Protein AF-A0A6V2UAB8-F1 (afdb_monomer_lite)

Structure (mmCIF, N/CA/C/O backbone):
data_AF-A0A6V2UAB8-F1
#
_entry.id   AF-A0A6V2UAB8-F1
#
loop_
_atom_site.group_PDB
_atom_site.id
_atom_site.type_symbol
_atom_site.label_atom_id
_atom_site.label_alt_id
_atom_site.label_comp_id
_atom_site.label_asym_id
_atom_site.label_entity_id
_atom_site.label_seq_id
_atom_site.pdbx_PDB_ins_code
_atom_site.Cartn_x
_atom_site.Cartn_y
_atom_site.Cartn_z
_atom_site.occupancy
_atom_site.B_iso_or_equiv
_atom_site.auth_seq_id
_atom_site.auth_comp_id
_atom_site.auth_asym_id
_atom_site.auth_atom_id
_atom_site.pdbx_PDB_model_num
ATOM 1 N N . PHE A 1 1 ? -13.995 -28.213 -32.378 1.00 39.16 1 PHE A N 1
ATOM 2 C CA . PHE A 1 1 ? -14.722 -28.983 -31.354 1.00 39.16 1 PHE A CA 1
ATOM 3 C C . PHE A 1 1 ? -15.777 -28.085 -30.735 1.00 39.16 1 PHE A C 1
ATOM 5 O O . PHE A 1 1 ? -15.499 -27.338 -29.808 1.00 39.16 1 PHE A O 1
ATOM 12 N N . PHE A 1 2 ? -16.952 -28.077 -31.362 1.00 25.67 2 PHE A N 1
ATOM 13 C CA . PHE A 1 2 ? -18.159 -27.439 -30.849 1.00 25.67 2 PHE A CA 1
ATOM 14 C C . PHE A 1 2 ? -18.786 -28.360 -29.799 1.00 25.67 2 PHE A C 1
ATOM 16 O O . PHE A 1 2 ? -18.926 -29.552 -30.055 1.00 25.67 2 PHE A O 1
ATOM 23 N N . ALA A 1 3 ? -19.203 -27.800 -28.669 1.00 29.70 3 ALA A N 1
ATOM 24 C CA . ALA A 1 3 ? -20.265 -28.368 -27.850 1.00 29.70 3 ALA A CA 1
ATOM 25 C C . ALA A 1 3 ? -21.063 -27.205 -27.252 1.00 29.70 3 ALA A C 1
ATOM 27 O O . ALA A 1 3 ? -20.692 -26.586 -26.259 1.00 29.70 3 ALA A O 1
ATOM 28 N N . THR A 1 4 ? -22.129 -26.871 -27.965 1.00 28.86 4 THR A N 1
ATOM 29 C CA . THR A 1 4 ? -23.278 -26.093 -27.523 1.00 28.86 4 THR A CA 1
ATOM 30 C C . THR A 1 4 ? -24.012 -26.856 -26.420 1.00 28.86 4 THR A C 1
ATOM 32 O O . T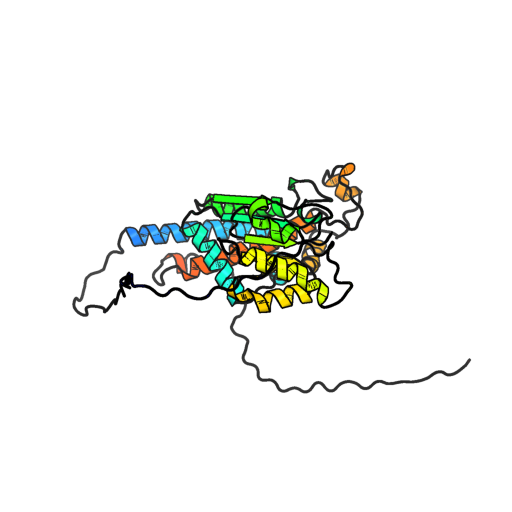HR A 1 4 ? -24.265 -28.049 -26.565 1.00 28.86 4 THR A O 1
ATOM 35 N N . PHE A 1 5 ? -24.417 -26.173 -25.349 1.00 30.25 5 PHE A N 1
ATOM 36 C CA . PHE A 1 5 ? -25.509 -26.650 -24.504 1.00 30.25 5 PHE A CA 1
ATOM 37 C C . PHE A 1 5 ? -26.580 -25.579 -24.383 1.00 30.25 5 PHE A C 1
ATOM 39 O O . PHE A 1 5 ? -26.304 -24.391 -24.227 1.00 30.25 5 PHE A O 1
ATOM 46 N N . ASN A 1 6 ? -27.796 -26.066 -24.578 1.00 29.38 6 ASN A N 1
ATOM 47 C CA . ASN A 1 6 ? -28.982 -25.325 -24.930 1.00 29.38 6 ASN A CA 1
ATOM 48 C C . ASN A 1 6 ? -29.695 -24.747 -23.709 1.00 29.38 6 ASN A C 1
ATOM 50 O O . ASN A 1 6 ? -29.709 -25.317 -22.620 1.00 29.38 6 ASN A O 1
ATOM 54 N N . ASP A 1 7 ? -30.354 -23.643 -24.013 1.00 29.11 7 ASP A N 1
ATOM 55 C CA . ASP A 1 7 ? -31.372 -22.908 -23.284 1.00 29.11 7 ASP A CA 1
ATOM 56 C C . ASP A 1 7 ? -32.486 -23.821 -22.718 1.00 29.11 7 ASP A C 1
ATOM 58 O O . ASP A 1 7 ? -33.062 -24.641 -23.439 1.00 29.11 7 ASP A O 1
ATOM 62 N N . ARG A 1 8 ? -32.851 -23.645 -21.441 1.00 29.23 8 ARG A N 1
ATOM 63 C CA . ARG A 1 8 ? -34.187 -23.990 -20.925 1.00 29.23 8 ARG A CA 1
ATOM 64 C C . ARG A 1 8 ? -34.645 -22.936 -19.925 1.00 29.23 8 ARG A C 1
ATOM 66 O O . ARG A 1 8 ? -34.271 -22.937 -18.756 1.00 29.23 8 ARG A O 1
ATOM 73 N N . ARG A 1 9 ? -35.525 -22.069 -20.421 1.00 29.08 9 ARG A N 1
ATOM 74 C CA . ARG A 1 9 ? -36.436 -21.235 -19.638 1.00 29.08 9 ARG A CA 1
ATOM 75 C C . ARG A 1 9 ? -37.465 -22.117 -18.934 1.00 29.08 9 ARG A C 1
ATOM 77 O O . ARG A 1 9 ? -38.191 -22.845 -19.602 1.00 29.08 9 ARG A O 1
ATOM 84 N N . LEU A 1 10 ? -37.592 -21.961 -17.621 1.00 30.73 10 LEU A N 1
ATOM 85 C CA . LEU A 1 10 ? -38.829 -22.196 -16.878 1.00 30.73 10 LEU A CA 1
ATOM 86 C C . LEU A 1 10 ? -38.947 -21.093 -15.817 1.00 30.73 10 LEU A C 1
ATOM 88 O O . LEU A 1 10 ? -38.117 -20.984 -14.919 1.00 30.73 10 LEU A O 1
ATOM 92 N N . ALA A 1 11 ? -39.962 -20.249 -15.970 1.00 30.58 11 ALA A N 1
ATOM 93 C CA . ALA A 1 11 ? -40.505 -19.384 -14.925 1.00 30.58 11 ALA A CA 1
ATOM 94 C C . ALA A 1 11 ? -41.766 -20.062 -14.341 1.00 30.58 11 ALA A C 1
ATOM 96 O O . ALA A 1 11 ? -42.203 -21.078 -14.878 1.00 30.58 11 ALA A O 1
ATOM 97 N N . PRO A 1 12 ? -42.466 -19.446 -13.379 1.00 38.28 12 PRO A N 1
ATOM 98 C CA . PRO A 1 12 ? -42.047 -19.126 -12.019 1.00 38.28 12 PRO A CA 1
ATOM 99 C C . PRO A 1 12 ? -42.930 -19.898 -11.013 1.00 38.28 12 PRO A C 1
ATOM 101 O O . PRO A 1 12 ? -44.118 -20.073 -11.256 1.00 38.28 12 PRO A O 1
ATOM 104 N N . ASN A 1 13 ? -42.397 -20.303 -9.855 1.00 30.08 13 ASN A N 1
ATOM 105 C CA . ASN A 1 13 ? -43.242 -20.799 -8.762 1.00 30.08 13 ASN A CA 1
ATOM 106 C C . ASN A 1 13 ? -43.183 -19.869 -7.551 1.00 30.08 13 ASN A C 1
ATOM 108 O O . ASN A 1 13 ? -42.173 -19.722 -6.868 1.00 30.08 13 ASN A O 1
ATOM 112 N N . THR A 1 14 ? -44.329 -19.236 -7.343 1.00 29.97 14 THR A N 1
ATOM 113 C CA . THR A 1 14 ? -44.799 -18.529 -6.161 1.00 29.97 14 THR A CA 1
ATOM 114 C C . THR A 1 14 ? -44.980 -19.467 -4.971 1.00 29.97 14 THR A C 1
ATOM 116 O O . THR A 1 14 ? -45.506 -20.563 -5.140 1.00 29.97 14 THR A O 1
ATOM 119 N N . THR A 1 15 ? -44.588 -18.990 -3.786 1.00 30.72 15 THR A N 1
ATOM 120 C CA . THR A 1 15 ? -45.042 -19.269 -2.396 1.00 30.72 15 THR A CA 1
ATOM 121 C C . THR A 1 15 ? -43.799 -19.185 -1.498 1.00 30.72 15 THR A C 1
ATOM 123 O O . THR A 1 15 ? -42.709 -19.539 -1.918 1.00 30.72 15 THR A O 1
ATOM 126 N N . SER A 1 16 ? -43.800 -18.743 -0.250 1.00 27.92 16 SER A N 1
ATOM 127 C CA . SER A 1 16 ? -44.723 -17.998 0.594 1.00 27.92 16 SER A CA 1
ATOM 128 C C . SER A 1 16 ? -43.906 -17.681 1.858 1.00 27.92 16 SER A C 1
ATOM 130 O O . SER A 1 16 ? -43.196 -18.543 2.363 1.00 27.92 16 SER A O 1
ATOM 132 N N . THR A 1 17 ? -43.984 -16.438 2.330 1.00 28.53 17 THR A N 1
ATOM 133 C CA . THR A 1 17 ? -43.858 -16.004 3.737 1.00 28.53 17 THR A CA 1
ATOM 134 C C . THR A 1 17 ? -42.872 -16.712 4.691 1.00 28.53 17 THR A C 1
ATOM 136 O O . THR A 1 17 ? -43.186 -17.707 5.337 1.00 28.53 17 THR A O 1
ATOM 139 N N . SER A 1 18 ? -41.762 -16.030 4.996 1.00 27.62 18 SER A N 1
ATOM 140 C CA . SER A 1 18 ? -41.187 -16.028 6.351 1.00 27.62 18 SER A CA 1
ATOM 141 C C . SER A 1 18 ? -40.539 -14.675 6.648 1.00 27.62 18 SER A C 1
ATOM 143 O O . SER A 1 18 ? -39.354 -14.425 6.433 1.00 27.62 18 SER A O 1
ATOM 145 N N . THR A 1 19 ? -41.370 -13.753 7.119 1.00 29.97 19 THR A N 1
ATOM 146 C CA . THR A 1 19 ? -40.980 -12.480 7.721 1.00 29.97 19 THR A CA 1
ATOM 147 C C . THR A 1 19 ? -40.213 -12.722 9.022 1.00 29.97 19 THR A C 1
ATOM 149 O O . THR A 1 19 ? -40.813 -12.860 10.084 1.00 29.97 19 THR A O 1
ATOM 152 N N . ARG A 1 20 ? -38.876 -12.691 8.980 1.00 30.84 20 ARG A N 1
ATOM 153 C CA . ARG A 1 20 ? -38.063 -12.380 10.167 1.00 30.84 20 ARG A CA 1
ATOM 154 C C . ARG A 1 20 ? -37.759 -10.885 10.185 1.00 30.84 20 ARG A C 1
ATOM 156 O O . ARG A 1 20 ? -36.752 -10.433 9.645 1.00 30.84 20 ARG A O 1
ATOM 163 N N . ARG A 1 21 ? -38.642 -10.117 10.834 1.00 28.81 21 ARG A N 1
ATOM 164 C CA . ARG A 1 21 ? -38.333 -8.761 11.310 1.00 28.81 21 ARG A CA 1
ATOM 165 C C . ARG A 1 21 ? -37.143 -8.862 12.267 1.00 28.81 21 ARG A C 1
ATOM 167 O O . ARG A 1 21 ? -37.297 -9.318 13.394 1.00 28.81 21 ARG A O 1
ATOM 174 N N . LYS A 1 22 ? -35.956 -8.447 11.823 1.00 30.94 22 LYS A N 1
ATOM 175 C CA . LYS A 1 22 ? -34.880 -8.073 12.743 1.00 30.94 22 LYS A CA 1
ATOM 176 C C . LYS A 1 22 ? -35.234 -6.704 13.305 1.00 30.94 22 LYS A C 1
ATOM 178 O O . LYS A 1 22 ? -35.272 -5.716 12.579 1.00 30.94 22 LYS A O 1
ATOM 183 N N . THR A 1 23 ? -35.540 -6.683 14.591 1.00 27.61 23 THR A N 1
ATOM 184 C CA . THR A 1 23 ? -35.715 -5.493 15.412 1.00 27.61 23 THR A CA 1
ATOM 185 C C . THR A 1 23 ? -34.453 -4.635 15.300 1.00 27.61 23 THR A C 1
ATOM 187 O O . THR A 1 23 ? -33.394 -4.989 15.816 1.00 27.61 23 THR A O 1
ATOM 190 N N . LEU A 1 24 ? -34.549 -3.517 14.580 1.00 27.16 24 LEU A N 1
ATOM 191 C CA . LEU A 1 24 ? -33.598 -2.416 14.672 1.00 27.16 24 LEU A CA 1
ATOM 192 C C . LEU A 1 24 ? -33.799 -1.783 16.049 1.00 27.16 24 LEU A C 1
ATOM 194 O O . LEU A 1 24 ? -34.739 -1.020 16.258 1.00 27.16 24 LEU A O 1
ATOM 198 N N . ALA A 1 25 ? -32.940 -2.134 17.003 1.00 26.92 25 ALA A N 1
ATOM 199 C CA . ALA A 1 25 ? -32.815 -1.384 18.242 1.00 26.92 25 ALA A CA 1
ATOM 200 C C . ALA A 1 25 ? -32.193 -0.021 17.905 1.00 26.92 25 ALA A C 1
ATOM 202 O O . ALA A 1 25 ? -30.974 0.139 17.869 1.00 26.92 25 ALA A O 1
ATOM 203 N N . VAL A 1 26 ? -33.050 0.954 17.608 1.00 27.23 26 VAL A N 1
ATOM 204 C CA . VAL A 1 26 ? -32.692 2.369 17.607 1.00 27.23 26 VAL A CA 1
ATOM 205 C C . VAL A 1 26 ? -32.421 2.740 19.062 1.00 27.23 26 VAL A C 1
ATOM 207 O O . VAL A 1 26 ? -33.346 2.907 19.851 1.00 27.23 26 VAL A O 1
ATOM 210 N N . TRP A 1 27 ? -31.148 2.820 19.446 1.00 26.34 27 TRP A N 1
ATOM 211 C CA . TRP A 1 27 ? -30.757 3.457 20.700 1.00 26.34 27 TRP A CA 1
ATOM 212 C C . TRP A 1 27 ? -30.951 4.967 20.538 1.00 26.34 27 TRP A C 1
ATOM 214 O O . TRP A 1 27 ? -30.047 5.687 20.120 1.00 26.34 27 TRP A O 1
ATOM 224 N N . SER A 1 28 ? -32.167 5.428 20.825 1.00 27.77 28 SER A N 1
ATOM 225 C CA . SER A 1 28 ? -32.444 6.835 21.088 1.00 27.77 28 SER A CA 1
ATOM 226 C C . SER A 1 28 ? -31.833 7.178 22.446 1.00 27.77 28 SER A C 1
ATOM 228 O O . SER A 1 28 ? -32.357 6.793 23.487 1.00 27.77 28 SER A O 1
ATOM 230 N N . LEU A 1 29 ? -30.684 7.850 22.439 1.00 32.72 29 LEU A N 1
ATOM 231 C CA . LEU A 1 29 ? -30.168 8.545 23.614 1.00 32.72 29 LEU A CA 1
ATOM 232 C C . LEU A 1 29 ? -30.844 9.917 23.667 1.00 32.72 29 LEU A C 1
ATOM 234 O O . LEU A 1 29 ? -30.287 10.908 23.200 1.00 32.72 29 LEU A O 1
ATOM 238 N N . ALA A 1 30 ? -32.057 9.963 24.212 1.00 31.03 30 ALA A N 1
ATOM 239 C CA . ALA A 1 30 ? -32.572 11.202 24.775 1.00 31.03 30 ALA A CA 1
ATOM 240 C C . ALA A 1 30 ? -31.857 11.435 26.121 1.00 31.03 30 ALA A C 1
ATOM 242 O O . ALA A 1 30 ? -31.780 10.502 26.925 1.00 31.03 30 ALA A O 1
ATOM 243 N N . PRO A 1 31 ? -31.283 12.620 26.380 1.00 37.41 31 PRO A N 1
ATOM 244 C CA . PRO A 1 31 ? -30.741 12.929 27.692 1.00 37.41 31 PRO A CA 1
ATOM 245 C C . PRO A 1 31 ? -31.890 13.254 28.654 1.00 37.41 31 PRO A C 1
ATOM 247 O O . PRO A 1 31 ? -32.603 14.237 28.455 1.00 37.41 31 PRO A O 1
ATOM 250 N N . ASP A 1 32 ? -32.037 12.450 29.708 1.00 31.64 32 ASP A N 1
ATOM 251 C CA . ASP A 1 32 ? -32.834 12.818 30.878 1.00 31.64 32 ASP A CA 1
ATOM 252 C C . ASP A 1 32 ? -32.193 14.038 31.547 1.00 31.64 32 ASP A C 1
ATOM 254 O O . ASP A 1 32 ? -31.102 13.989 32.125 1.00 31.64 32 ASP A O 1
ATOM 258 N N . ALA A 1 33 ? -32.879 15.167 31.422 1.00 43.09 33 ALA A N 1
ATOM 259 C CA . ALA A 1 33 ? -32.521 16.420 32.047 1.00 43.09 33 ALA A CA 1
ATOM 260 C C . ALA A 1 33 ? -33.081 16.464 33.473 1.00 43.09 33 ALA A C 1
ATOM 262 O O . ALA A 1 33 ? -34.143 17.032 33.687 1.00 43.09 33 ALA A O 1
ATOM 263 N N . SER A 1 34 ? -32.358 15.908 34.451 1.00 41.69 34 SER A N 1
ATOM 264 C CA . SER A 1 34 ? -32.473 16.325 35.863 1.00 41.69 34 SER A CA 1
ATOM 265 C C . SER A 1 34 ? -31.490 15.585 36.774 1.00 41.69 34 SER A C 1
ATOM 267 O O . SER A 1 34 ? -31.801 14.510 37.280 1.00 41.69 34 SER A O 1
ATOM 269 N N . SER A 1 35 ? -30.313 16.172 37.021 1.00 32.78 35 SER A N 1
ATOM 270 C CA . SER A 1 35 ? -29.583 16.074 38.304 1.00 32.78 35 SER A CA 1
ATOM 271 C C . SER A 1 35 ? -28.336 16.972 38.287 1.00 32.78 35 SER A C 1
ATOM 273 O O . SER A 1 35 ? -27.398 16.696 37.533 1.00 32.78 35 SER A O 1
ATOM 275 N N . PRO A 1 36 ? -28.273 18.040 39.101 1.00 49.53 36 PRO A N 1
ATOM 276 C CA . PRO A 1 36 ? -27.072 18.850 39.235 1.00 49.53 36 PRO A CA 1
ATOM 277 C C . PRO A 1 36 ? -26.095 18.183 40.219 1.00 49.53 36 PRO A C 1
ATOM 279 O O . PRO A 1 36 ? -26.457 17.867 41.347 1.00 49.53 36 PRO A O 1
ATOM 282 N N . GLY A 1 37 ? -24.835 17.991 39.811 1.00 43.84 37 GLY A N 1
ATOM 283 C CA . GLY A 1 37 ? -23.719 17.841 40.762 1.00 43.84 37 GLY A CA 1
ATOM 284 C C . GLY A 1 37 ? -22.988 16.494 40.848 1.00 43.84 37 GLY A C 1
ATOM 285 O O . GLY A 1 37 ? -22.066 16.368 41.650 1.00 43.84 37 GLY A O 1
ATOM 286 N N . GLY A 1 38 ? -23.298 15.497 40.019 1.00 36.47 38 GLY A N 1
ATOM 287 C CA . GLY A 1 38 ? -22.530 14.246 39.993 1.00 36.47 38 GLY A CA 1
ATOM 288 C C . GLY A 1 38 ? -21.334 14.314 39.041 1.00 36.47 38 GLY A C 1
ATOM 289 O O . GLY A 1 38 ? -21.513 14.174 37.834 1.00 36.47 38 GLY A O 1
ATOM 290 N N . ARG A 1 39 ? -20.094 14.463 39.541 1.00 45.78 39 ARG A N 1
ATOM 291 C CA . ARG A 1 39 ? -18.887 14.170 38.736 1.00 45.78 39 ARG A CA 1
ATOM 292 C C . ARG A 1 39 ? -18.911 12.688 38.346 1.00 45.78 39 ARG A C 1
ATOM 294 O O . ARG A 1 39 ? -18.416 11.840 39.086 1.00 45.78 39 ARG A O 1
ATOM 301 N N . MET A 1 40 ? -19.486 12.379 37.184 1.00 43.66 40 MET A N 1
ATOM 302 C CA . MET A 1 40 ? -19.451 11.052 36.575 1.00 43.66 40 MET A CA 1
ATOM 303 C C . MET A 1 40 ? -17.989 10.628 36.405 1.00 43.66 40 MET A C 1
ATOM 305 O O . MET A 1 40 ? -17.274 11.115 35.527 1.00 43.66 40 MET A O 1
ATOM 309 N N . ARG A 1 41 ? -17.519 9.717 37.264 1.00 52.16 41 ARG A N 1
ATOM 310 C CA . ARG A 1 41 ? -16.238 9.042 37.049 1.00 52.16 41 ARG A CA 1
ATOM 311 C C . ARG A 1 41 ? -16.367 8.240 35.748 1.00 52.16 41 ARG A C 1
ATOM 313 O O . ARG A 1 41 ? -17.313 7.463 35.626 1.00 52.16 41 ARG A O 1
ATOM 320 N N . PRO A 1 42 ? -15.457 8.396 34.771 1.00 53.59 42 PRO A N 1
ATOM 321 C CA . PRO A 1 42 ? -15.542 7.637 33.533 1.00 53.59 42 PRO A CA 1
ATOM 322 C C . PRO A 1 42 ? -15.512 6.137 33.845 1.00 53.59 42 PRO A C 1
ATOM 324 O O . PRO A 1 42 ? -14.601 5.660 34.527 1.00 53.59 42 PRO A O 1
ATOM 327 N N . HIS A 1 43 ? -16.514 5.403 33.348 1.00 56.22 43 HIS A N 1
ATOM 328 C CA . HIS A 1 43 ? -16.619 3.950 33.495 1.00 56.22 43 HIS A CA 1
ATOM 329 C C . HIS A 1 43 ? -15.281 3.271 33.153 1.00 56.22 43 HIS A C 1
ATOM 331 O O . HIS A 1 43 ? -14.650 3.586 32.140 1.00 56.22 43 HIS A O 1
ATOM 337 N N . ALA A 1 44 ? -14.859 2.291 33.959 1.00 61.12 44 ALA A N 1
ATOM 338 C CA . ALA A 1 44 ? -13.593 1.570 33.783 1.00 61.12 44 ALA A CA 1
ATOM 339 C C . ALA A 1 44 ? -13.405 0.983 32.363 1.00 61.12 44 ALA A C 1
ATOM 341 O O . ALA A 1 44 ? -12.282 0.909 31.861 1.00 61.12 44 ALA A O 1
ATOM 342 N N . SER A 1 45 ? -14.499 0.637 31.674 1.00 60.59 45 SER A N 1
ATOM 343 C CA . SER A 1 45 ? -14.500 0.168 30.281 1.00 60.59 45 SER A CA 1
ATOM 344 C C . SER A 1 45 ? -14.152 1.261 29.258 1.00 60.59 45 SER A C 1
ATOM 346 O O . SER A 1 45 ? -13.555 0.969 28.223 1.00 60.59 45 SER A O 1
ATOM 348 N N . ALA A 1 46 ? -14.496 2.524 29.524 1.00 58.50 46 ALA A N 1
ATOM 349 C CA . ALA A 1 46 ? -14.110 3.666 28.696 1.00 58.50 46 ALA A CA 1
ATOM 350 C C . ALA A 1 46 ? -12.619 3.986 28.874 1.00 58.50 46 ALA A C 1
ATOM 352 O O . ALA A 1 46 ? -11.916 4.197 27.887 1.00 58.50 46 ALA A O 1
ATOM 353 N N . ARG A 1 47 ? -12.108 3.906 30.113 1.00 60.06 47 ARG A N 1
ATOM 354 C CA . ARG A 1 47 ? -10.668 4.031 30.399 1.00 60.06 47 ARG A CA 1
ATOM 355 C C . ARG A 1 47 ? -9.843 2.954 29.690 1.00 60.06 47 ARG A C 1
ATOM 357 O O . ARG A 1 47 ? -8.898 3.296 28.989 1.00 60.06 47 ARG A O 1
ATOM 364 N N . ARG A 1 48 ? -10.234 1.675 29.789 1.00 66.12 48 ARG A N 1
ATOM 365 C CA . ARG A 1 48 ? -9.537 0.566 29.102 1.00 66.12 48 ARG A CA 1
ATOM 366 C C . ARG A 1 48 ? -9.550 0.713 27.576 1.00 66.12 48 ARG A C 1
ATOM 368 O O . ARG A 1 48 ? -8.540 0.456 26.930 1.00 66.12 48 ARG A O 1
ATOM 375 N N . ARG A 1 49 ? -10.665 1.174 26.992 1.00 67.12 49 ARG A N 1
ATOM 376 C CA . ARG A 1 49 ? -10.751 1.464 25.549 1.00 67.12 49 ARG A CA 1
ATOM 377 C C . ARG A 1 49 ? -9.867 2.641 25.129 1.00 67.12 49 ARG A C 1
ATOM 379 O O . ARG A 1 49 ? -9.277 2.579 24.057 1.00 67.12 49 ARG A O 1
ATOM 386 N N . GLY A 1 50 ? -9.770 3.690 25.945 1.00 68.81 50 GLY A N 1
ATOM 387 C CA . GLY A 1 50 ? -8.916 4.851 25.672 1.00 68.81 50 GLY A CA 1
ATOM 388 C C . GLY A 1 50 ? -7.425 4.510 25.674 1.00 68.81 50 GLY A C 1
ATOM 389 O O . GLY A 1 50 ? -6.729 4.863 24.727 1.00 68.81 50 GLY A O 1
ATOM 390 N N . VAL A 1 51 ? -6.964 3.760 26.683 1.00 72.50 51 VAL A N 1
ATOM 391 C CA . VAL A 1 51 ? -5.567 3.285 26.778 1.00 72.50 51 VAL A CA 1
ATOM 392 C C . VAL A 1 51 ? -5.194 2.462 25.546 1.00 72.50 51 VAL A C 1
ATOM 394 O O . VAL A 1 51 ? -4.192 2.738 24.894 1.00 72.50 51 VAL A O 1
ATOM 397 N N . ARG A 1 52 ? -6.072 1.541 25.139 1.00 79.12 52 ARG A N 1
ATOM 398 C CA . ARG A 1 52 ? -5.837 0.700 23.965 1.00 79.12 52 ARG A CA 1
ATOM 399 C C . ARG A 1 52 ? -5.715 1.492 22.659 1.00 79.12 52 ARG A C 1
ATOM 401 O O . ARG A 1 52 ? -4.858 1.185 21.842 1.00 79.12 52 ARG A O 1
ATOM 408 N N . HIS A 1 53 ? -6.558 2.501 22.430 1.00 83.31 53 HIS A N 1
ATOM 409 C CA . HIS A 1 53 ? -6.420 3.337 21.229 1.00 83.31 53 HIS A CA 1
ATOM 410 C C . HIS A 1 53 ? -5.087 4.093 21.210 1.00 83.31 53 HIS A C 1
ATOM 412 O O . HIS A 1 53 ? -4.481 4.221 20.149 1.00 83.31 53 HIS A O 1
ATOM 418 N N . ALA A 1 54 ? -4.629 4.574 22.368 1.00 81.94 54 ALA A N 1
ATOM 419 C CA . ALA A 1 54 ? -3.354 5.272 22.485 1.00 81.94 54 ALA A CA 1
ATOM 420 C C . ALA A 1 54 ? -2.161 4.345 22.193 1.00 81.94 54 ALA A C 1
ATOM 422 O O . ALA A 1 54 ? -1.258 4.747 21.466 1.00 81.94 54 ALA A O 1
ATOM 423 N N . GLU A 1 55 ? -2.184 3.100 22.676 1.00 84.06 55 GLU A N 1
ATOM 424 C CA . GLU A 1 55 ? -1.157 2.087 22.376 1.00 84.06 55 GLU A CA 1
ATOM 425 C C . GLU A 1 55 ? -1.080 1.776 20.873 1.00 84.06 55 GLU A C 1
ATOM 427 O O . GLU A 1 55 ? 0.003 1.784 20.288 1.00 84.06 55 GLU A O 1
ATOM 432 N N . LEU A 1 56 ? -2.234 1.575 20.223 1.00 87.00 56 LEU A N 1
ATOM 433 C CA . LEU A 1 56 ? -2.311 1.337 18.776 1.00 87.00 56 LEU A CA 1
ATOM 434 C C . LEU A 1 56 ? -1.761 2.522 17.970 1.00 87.00 56 LEU A C 1
ATOM 436 O O . LEU A 1 56 ? -1.018 2.335 17.004 1.00 87.00 56 LEU A O 1
ATOM 440 N N . LEU A 1 57 ? -2.108 3.747 18.375 1.00 88.75 57 LEU A N 1
ATOM 441 C CA . LEU A 1 57 ? -1.579 4.967 17.768 1.00 88.75 57 LEU A CA 1
ATOM 442 C C . LEU A 1 57 ? -0.065 5.076 17.959 1.00 88.75 57 LEU A C 1
ATOM 444 O O . LEU A 1 57 ? 0.639 5.364 16.996 1.00 88.75 57 LEU A O 1
ATOM 448 N N . ALA A 1 58 ? 0.447 4.804 19.161 1.00 88.19 58 ALA A N 1
ATOM 449 C CA . ALA A 1 58 ? 1.877 4.855 19.452 1.00 88.19 58 ALA A CA 1
ATOM 450 C C . ALA A 1 58 ? 2.675 3.853 18.599 1.00 88.19 58 ALA A C 1
ATOM 452 O O . ALA A 1 58 ? 3.675 4.236 17.994 1.00 88.19 58 ALA A O 1
ATOM 453 N N . ALA A 1 59 ? 2.204 2.606 18.476 1.00 88.00 59 ALA A N 1
ATOM 454 C CA . ALA A 1 59 ? 2.829 1.598 17.615 1.00 88.00 59 ALA A CA 1
ATOM 455 C C . ALA A 1 59 ? 2.828 2.024 16.135 1.00 88.00 59 ALA A C 1
ATOM 457 O O . ALA A 1 59 ? 3.842 1.905 15.443 1.00 88.00 59 ALA A O 1
ATOM 458 N N . THR A 1 60 ? 1.714 2.595 15.665 1.00 90.44 60 THR A N 1
ATOM 459 C CA . THR A 1 60 ? 1.588 3.106 14.291 1.00 90.44 60 THR A CA 1
ATOM 460 C C . THR A 1 60 ? 2.560 4.265 14.035 1.00 90.44 60 THR A C 1
ATOM 462 O O . THR A 1 60 ? 3.276 4.263 13.033 1.00 90.44 60 THR A O 1
ATOM 465 N N . TYR A 1 61 ? 2.653 5.229 14.957 1.00 91.88 61 TYR A N 1
ATOM 466 C CA . TYR A 1 61 ? 3.582 6.355 14.840 1.00 91.88 61 TYR A CA 1
ATOM 467 C C . TYR A 1 61 ? 5.050 5.937 14.951 1.00 91.88 61 TYR A C 1
ATOM 469 O O . TYR A 1 61 ? 5.887 6.508 14.257 1.00 91.88 61 TYR A O 1
ATOM 477 N N . ALA A 1 62 ? 5.383 4.925 15.755 1.00 91.31 62 ALA A N 1
ATOM 478 C CA . ALA A 1 62 ? 6.742 4.390 15.814 1.00 91.31 62 ALA A CA 1
ATOM 479 C C . ALA A 1 62 ? 7.182 3.805 14.457 1.00 91.31 62 ALA A C 1
ATOM 481 O O . ALA A 1 62 ? 8.314 4.034 14.018 1.00 91.31 62 ALA A O 1
ATOM 482 N N . ALA A 1 63 ? 6.277 3.107 13.763 1.00 91.25 63 ALA A N 1
ATOM 483 C CA . ALA A 1 63 ? 6.523 2.590 12.420 1.00 91.25 63 ALA A CA 1
ATOM 484 C C . ALA A 1 63 ? 6.657 3.715 11.376 1.00 91.25 63 ALA A C 1
ATOM 486 O O . ALA A 1 63 ? 7.591 3.691 10.573 1.00 91.25 63 ALA A O 1
ATOM 487 N N . LEU A 1 64 ? 5.800 4.742 11.430 1.00 94.62 64 LEU A N 1
ATOM 488 C CA . LEU A 1 64 ? 5.919 5.934 10.577 1.00 94.62 64 LEU A CA 1
ATOM 489 C C . LEU A 1 64 ? 7.242 6.679 10.810 1.00 94.62 64 LEU A C 1
ATOM 491 O O . LEU A 1 64 ? 7.936 7.013 9.855 1.00 94.62 64 LEU A O 1
ATOM 495 N N . ALA A 1 65 ? 7.652 6.862 12.067 1.00 94.19 65 ALA A N 1
ATOM 496 C CA . ALA A 1 65 ? 8.915 7.513 12.409 1.00 94.19 65 ALA A CA 1
ATOM 497 C C . ALA A 1 65 ? 10.132 6.727 11.897 1.00 94.19 65 ALA A C 1
ATOM 499 O O . ALA A 1 65 ? 11.151 7.317 11.538 1.00 94.19 65 ALA A O 1
ATOM 500 N N . ARG A 1 66 ? 10.050 5.389 11.855 1.00 92.56 66 ARG A N 1
ATOM 501 C CA . ARG A 1 66 ? 11.079 4.555 11.221 1.00 92.56 66 ARG A CA 1
ATOM 502 C C . ARG A 1 66 ? 11.157 4.830 9.719 1.00 92.56 66 ARG A C 1
ATOM 504 O O . ARG A 1 66 ? 12.256 5.077 9.231 1.00 92.56 66 ARG A O 1
ATOM 511 N N . ILE A 1 67 ? 10.021 4.829 9.018 1.00 92.00 67 ILE A N 1
ATOM 512 C CA . ILE A 1 67 ? 9.968 5.126 7.578 1.00 92.00 67 ILE A CA 1
ATOM 513 C C . ILE A 1 67 ? 10.521 6.525 7.302 1.00 92.00 67 ILE A C 1
ATOM 515 O O . ILE A 1 67 ? 11.347 6.672 6.410 1.00 92.00 67 ILE A O 1
ATOM 519 N N . GLU A 1 68 ? 10.137 7.532 8.090 1.00 93.06 68 GLU A N 1
ATOM 520 C CA . GLU A 1 68 ? 10.643 8.899 7.944 1.00 93.06 68 GLU A CA 1
ATOM 521 C C . GLU A 1 68 ? 12.171 8.950 8.050 1.00 93.06 68 GLU A C 1
ATOM 523 O O . GLU A 1 68 ? 12.824 9.505 7.168 1.00 93.06 68 GLU A O 1
ATOM 528 N N . ARG A 1 69 ? 12.765 8.332 9.080 1.00 90.81 69 ARG A N 1
ATOM 529 C CA . ARG A 1 69 ? 14.231 8.293 9.226 1.00 90.81 69 ARG A CA 1
ATOM 530 C C . ARG A 1 69 ? 14.903 7.611 8.041 1.00 90.81 69 ARG A C 1
ATOM 532 O O . ARG A 1 69 ? 15.876 8.136 7.508 1.00 90.81 69 ARG A O 1
ATOM 539 N N . GLU A 1 70 ? 14.389 6.457 7.626 1.00 87.50 70 GLU A N 1
ATOM 540 C CA . GLU A 1 70 ? 14.988 5.681 6.539 1.00 87.50 70 GLU A CA 1
ATOM 541 C C . GLU A 1 70 ? 14.803 6.348 5.161 1.00 87.50 70 GLU A C 1
ATOM 543 O O . GLU A 1 70 ? 15.663 6.209 4.292 1.00 87.50 70 GLU A O 1
ATOM 548 N N . ALA A 1 71 ? 13.725 7.113 4.966 1.00 87.00 71 ALA A N 1
ATOM 549 C CA . ALA A 1 71 ? 13.421 7.821 3.723 1.00 87.00 71 ALA A CA 1
ATOM 550 C C . ALA A 1 71 ? 14.151 9.170 3.572 1.00 87.00 71 ALA A C 1
ATOM 552 O O . ALA A 1 71 ? 13.980 9.831 2.548 1.00 87.00 71 ALA A O 1
ATOM 553 N N . GLY A 1 72 ? 14.960 9.588 4.552 1.00 86.62 72 GLY A N 1
ATOM 554 C CA . GLY A 1 72 ? 15.666 10.876 4.521 1.00 86.62 72 GLY A CA 1
ATOM 555 C C . GLY A 1 72 ? 14.868 12.039 5.122 1.00 86.62 72 GLY A C 1
ATOM 556 O O . GLY A 1 72 ? 14.980 13.179 4.672 1.00 86.62 72 GLY A O 1
ATOM 557 N N . GLY A 1 73 ? 14.043 11.764 6.132 1.00 90.00 73 GLY A N 1
ATOM 558 C CA . GLY A 1 73 ? 13.256 12.754 6.864 1.00 90.00 73 GLY A CA 1
ATOM 559 C C . GLY A 1 73 ? 11.965 13.164 6.152 1.00 90.00 73 GLY A C 1
ATOM 560 O O . GLY A 1 73 ? 11.444 12.462 5.282 1.00 90.00 73 GLY A O 1
ATOM 561 N N . LYS A 1 74 ? 11.449 14.346 6.505 1.00 90.50 74 LYS A N 1
ATOM 562 C CA . LYS A 1 74 ? 10.182 14.889 5.981 1.00 90.50 74 LYS A CA 1
ATOM 563 C C . LYS A 1 74 ? 10.148 15.037 4.458 1.00 90.50 74 LYS A C 1
ATOM 565 O O . LYS A 1 74 ? 9.112 14.789 3.849 1.00 90.50 74 LYS A O 1
ATOM 570 N N . ALA A 1 75 ? 11.267 15.413 3.835 1.00 89.25 75 ALA A N 1
ATOM 571 C CA . ALA A 1 75 ? 11.371 15.477 2.373 1.00 89.25 75 ALA A CA 1
ATOM 572 C C . ALA A 1 75 ? 11.203 14.083 1.741 1.00 89.25 75 ALA A C 1
ATOM 574 O O . ALA A 1 75 ? 10.525 13.933 0.724 1.00 89.25 75 ALA A O 1
ATOM 575 N N . GLY A 1 76 ? 11.758 13.068 2.411 1.00 89.81 76 GLY A N 1
ATOM 576 C CA . GLY A 1 76 ? 11.531 11.651 2.160 1.00 89.81 76 GLY A CA 1
ATOM 577 C C . GLY A 1 76 ? 10.052 11.302 2.084 1.00 89.81 76 GLY A C 1
ATOM 578 O O . GLY A 1 76 ? 9.538 10.863 1.054 1.00 89.81 76 GLY A O 1
ATOM 579 N N . VAL A 1 77 ? 9.360 11.567 3.190 1.00 93.12 77 VAL A N 1
ATOM 580 C CA . VAL A 1 77 ? 7.924 11.313 3.356 1.00 93.12 77 VAL A CA 1
ATOM 581 C C . VAL A 1 77 ? 7.089 12.035 2.298 1.00 93.12 77 VAL A C 1
ATOM 583 O O . VAL A 1 77 ? 6.253 11.402 1.657 1.00 93.12 77 VAL A O 1
ATOM 586 N N . ALA A 1 78 ? 7.358 13.315 2.038 1.00 91.88 78 ALA A N 1
ATOM 587 C CA . ALA A 1 78 ? 6.625 14.089 1.037 1.00 91.88 78 ALA A CA 1
ATOM 588 C C . ALA A 1 78 ? 6.721 13.471 -0.371 1.00 91.88 78 ALA A C 1
ATOM 590 O O . ALA A 1 78 ? 5.744 13.456 -1.121 1.00 91.88 78 ALA A O 1
ATOM 591 N N . ALA A 1 79 ? 7.876 12.910 -0.736 1.00 90.88 79 ALA A N 1
ATOM 592 C CA . ALA A 1 79 ? 8.033 12.233 -2.018 1.00 90.88 79 ALA A CA 1
ATOM 593 C C . ALA A 1 79 ? 7.360 10.845 -2.054 1.00 90.88 79 ALA A C 1
ATOM 595 O O . ALA A 1 79 ? 6.818 10.467 -3.095 1.00 90.88 79 ALA A O 1
ATOM 596 N N . LEU A 1 80 ? 7.323 10.107 -0.934 1.00 94.62 80 LEU A N 1
ATOM 597 C CA . LEU A 1 80 ? 6.515 8.882 -0.818 1.00 94.62 80 LEU A CA 1
ATOM 598 C C . LEU A 1 80 ? 5.020 9.191 -1.012 1.00 94.62 80 LEU A C 1
ATOM 600 O O . LEU A 1 80 ? 4.322 8.499 -1.757 1.00 94.62 80 LEU A O 1
ATOM 604 N N . GLU A 1 81 ? 4.535 10.269 -0.396 1.00 94.44 81 GLU A N 1
ATOM 605 C CA . GLU A 1 81 ? 3.151 10.729 -0.522 1.00 94.44 81 GLU A CA 1
ATOM 606 C C . GLU A 1 81 ? 2.831 11.227 -1.936 1.00 94.44 81 GLU A C 1
ATOM 608 O O . GLU A 1 81 ? 1.782 10.883 -2.482 1.00 94.44 81 GLU A O 1
ATOM 613 N N . GLY A 1 82 ? 3.750 11.955 -2.578 1.00 93.31 82 GLY A N 1
ATOM 614 C CA . GLY A 1 82 ? 3.607 12.412 -3.966 1.00 93.31 82 GLY A CA 1
ATOM 615 C C . GLY A 1 82 ? 3.528 11.274 -4.995 1.00 93.31 82 GLY A C 1
ATOM 616 O O . GLY A 1 82 ? 2.948 11.436 -6.077 1.00 93.31 82 GLY A O 1
ATOM 617 N N . ALA A 1 83 ? 4.057 10.095 -4.655 1.00 94.00 83 ALA A N 1
ATOM 618 C CA . ALA A 1 83 ? 3.921 8.887 -5.462 1.00 94.00 83 ALA A CA 1
ATOM 619 C C . ALA A 1 83 ? 2.568 8.182 -5.302 1.00 94.00 83 ALA A C 1
ATOM 621 O O . ALA A 1 83 ? 2.267 7.268 -6.070 1.00 94.00 83 ALA A O 1
ATOM 622 N N . THR A 1 84 ? 1.741 8.602 -4.349 1.00 94.50 84 THR A N 1
ATOM 623 C CA . THR A 1 84 ? 0.446 7.985 -4.078 1.00 94.50 84 THR A CA 1
ATOM 624 C C . THR A 1 84 ? -0.677 8.659 -4.863 1.00 94.50 84 THR A C 1
ATOM 626 O O . THR A 1 84 ? -0.757 9.883 -4.955 1.00 94.50 84 THR A O 1
ATOM 629 N N . ILE A 1 85 ? -1.603 7.858 -5.385 1.00 94.00 85 ILE A N 1
ATOM 630 C CA . ILE A 1 85 ? -2.877 8.313 -5.944 1.00 94.00 85 ILE A CA 1
ATOM 631 C C . ILE A 1 85 ? -4.005 7.657 -5.149 1.00 94.00 85 ILE A C 1
ATOM 633 O O . ILE A 1 85 ? -4.217 6.450 -5.232 1.00 94.00 85 ILE A O 1
ATOM 637 N N . ALA A 1 86 ? -4.734 8.460 -4.382 1.00 93.06 86 ALA A N 1
ATOM 638 C CA . ALA A 1 86 ? -5.914 8.033 -3.640 1.00 93.06 86 ALA A CA 1
ATOM 639 C C . ALA A 1 86 ? -6.830 9.243 -3.428 1.00 93.06 86 ALA A C 1
ATOM 641 O O . ALA A 1 86 ? -6.359 10.282 -2.954 1.00 93.06 86 ALA A O 1
ATOM 642 N N . SER A 1 87 ? -8.117 9.121 -3.770 1.00 93.06 87 SER A N 1
ATOM 643 C CA . SER A 1 87 ? -9.091 10.175 -3.468 1.00 93.06 87 SER A CA 1
ATOM 644 C C . SER A 1 87 ? -9.306 10.289 -1.950 1.00 93.06 87 SER A C 1
ATOM 646 O O . SER A 1 87 ? -9.009 9.341 -1.212 1.00 93.06 87 SER A O 1
ATOM 648 N N . PRO A 1 88 ? -9.833 11.418 -1.442 1.00 93.75 88 PRO A N 1
ATOM 649 C CA . PRO A 1 88 ? -10.162 11.548 -0.022 1.00 93.75 88 PRO A CA 1
ATOM 650 C C . PRO A 1 88 ? -11.099 10.438 0.477 1.00 93.75 88 PRO A C 1
ATOM 652 O O . PRO A 1 88 ? -10.916 9.928 1.583 1.00 93.75 88 PRO A O 1
ATOM 655 N N . MET A 1 89 ? -12.058 10.018 -0.358 1.00 94.44 89 MET A N 1
ATOM 656 C CA . MET A 1 89 ? -12.942 8.886 -0.069 1.00 94.44 89 MET A CA 1
ATOM 657 C C . MET A 1 89 ? -12.142 7.585 0.057 1.00 94.44 89 MET A C 1
ATOM 659 O O . MET A 1 89 ? -12.264 6.885 1.061 1.00 94.44 89 MET A O 1
ATOM 663 N N . ALA A 1 90 ? -11.276 7.293 -0.918 1.00 94.81 90 ALA A N 1
ATOM 664 C CA . ALA A 1 90 ? -10.480 6.071 -0.915 1.00 94.81 90 ALA A CA 1
ATOM 665 C C . ALA A 1 90 ? -9.548 5.985 0.306 1.00 94.81 90 ALA A C 1
ATOM 667 O O . ALA A 1 90 ? -9.486 4.945 0.960 1.00 94.81 90 ALA A O 1
ATOM 668 N N . ARG A 1 91 ? -8.881 7.093 0.664 1.00 95.62 91 ARG A N 1
ATOM 669 C CA . ARG A 1 91 ? -8.039 7.206 1.870 1.00 95.62 91 ARG A CA 1
ATOM 670 C C . ARG A 1 91 ? -8.823 6.932 3.147 1.00 95.62 91 ARG A C 1
ATOM 672 O O . ARG A 1 91 ? -8.368 6.183 4.010 1.00 95.62 91 ARG A O 1
ATOM 679 N N . ARG A 1 92 ? -10.030 7.495 3.251 1.00 96.00 92 ARG A N 1
ATOM 680 C CA . ARG A 1 92 ? -10.913 7.268 4.395 1.00 96.00 92 ARG A CA 1
ATOM 681 C C . ARG A 1 92 ? -11.285 5.791 4.531 1.00 96.00 92 ARG A C 1
ATOM 683 O O . ARG A 1 92 ? -11.097 5.238 5.612 1.00 96.00 92 ARG A O 1
ATOM 690 N N . VAL A 1 93 ? -11.762 5.161 3.454 1.00 96.50 93 VAL A N 1
ATOM 691 C CA . VAL A 1 93 ? -12.151 3.738 3.444 1.00 96.50 93 VAL A CA 1
ATOM 692 C C . VAL A 1 93 ? -10.952 2.843 3.766 1.00 96.50 93 VAL A C 1
ATOM 694 O O . VAL A 1 93 ? -11.070 1.939 4.592 1.00 96.50 93 VAL A O 1
ATOM 697 N N . LEU A 1 94 ? -9.788 3.122 3.172 1.00 96.75 94 LEU A N 1
ATOM 698 C CA . LEU A 1 94 ? -8.523 2.444 3.464 1.00 96.75 94 LEU A CA 1
ATOM 699 C C . LEU A 1 94 ? -8.200 2.483 4.963 1.00 96.75 94 LEU A C 1
ATOM 701 O O . LEU A 1 94 ? -8.055 1.434 5.591 1.00 96.75 94 LEU A O 1
ATOM 705 N N . GLY A 1 95 ? -8.144 3.683 5.545 1.00 96.50 95 GLY A N 1
ATOM 706 C CA . GLY A 1 95 ? -7.830 3.866 6.959 1.00 96.50 95 GLY A CA 1
ATOM 707 C C . GLY A 1 95 ? -8.835 3.188 7.885 1.00 96.50 95 GLY A C 1
ATOM 708 O O . GLY A 1 95 ? -8.442 2.480 8.808 1.00 96.50 95 GLY A O 1
ATOM 709 N N . GLU A 1 96 ? -10.135 3.355 7.625 1.00 96.00 96 GLU A N 1
ATOM 710 C CA . GLU A 1 96 ? -11.203 2.761 8.439 1.00 96.00 96 GLU A CA 1
ATOM 711 C C . GLU A 1 96 ? -11.158 1.228 8.415 1.00 96.00 96 GLU A C 1
ATOM 713 O O . GLU A 1 96 ? -11.273 0.593 9.466 1.00 96.00 96 GLU A O 1
ATOM 718 N N . ARG A 1 97 ? -10.942 0.613 7.247 1.00 95.94 97 ARG A N 1
ATOM 719 C CA . ARG A 1 97 ? -10.886 -0.850 7.122 1.00 95.94 97 ARG A CA 1
ATOM 720 C C . ARG A 1 97 ? -9.654 -1.443 7.793 1.00 95.94 97 ARG A C 1
ATOM 722 O O . ARG A 1 97 ? -9.792 -2.405 8.549 1.00 95.94 97 ARG A O 1
ATOM 729 N N . LEU A 1 98 ? -8.481 -0.851 7.577 1.00 95.12 98 LEU A N 1
ATOM 730 C CA . LEU A 1 98 ? -7.240 -1.311 8.201 1.00 95.12 98 LEU A CA 1
ATOM 731 C C . LEU A 1 98 ? -7.260 -1.107 9.725 1.00 95.12 98 LEU A C 1
ATOM 733 O O . LEU A 1 98 ? -6.986 -2.042 10.481 1.00 95.12 98 LEU A O 1
ATOM 737 N N . ALA A 1 99 ? -7.688 0.069 10.199 1.00 93.25 99 ALA A N 1
ATOM 738 C CA . ALA A 1 99 ? -7.823 0.341 11.631 1.00 93.25 99 ALA A CA 1
ATOM 739 C C . ALA A 1 99 ? -8.857 -0.581 12.294 1.00 93.25 99 ALA A C 1
ATOM 741 O O . ALA A 1 99 ? -8.650 -1.032 13.421 1.00 93.25 99 ALA A O 1
ATOM 742 N N . ARG A 1 100 ? -9.948 -0.929 11.597 1.00 92.31 100 ARG A N 1
ATOM 743 C CA . ARG A 1 100 ? -10.932 -1.896 12.101 1.00 92.31 100 ARG A CA 1
ATOM 744 C C . ARG A 1 100 ? -10.307 -3.270 12.352 1.00 92.31 100 ARG A C 1
ATOM 746 O O . ARG A 1 100 ? -10.615 -3.861 13.385 1.00 92.31 100 ARG A O 1
ATOM 753 N N . ARG A 1 101 ? -9.428 -3.777 11.474 1.00 92.12 101 ARG A N 1
ATOM 754 C CA . ARG A 1 101 ? -8.730 -5.062 11.707 1.00 92.12 101 ARG A CA 1
ATOM 755 C C . ARG A 1 101 ? -7.895 -5.008 12.990 1.00 92.12 101 ARG A C 1
ATOM 757 O O . ARG A 1 101 ? -8.052 -5.877 13.845 1.00 92.12 101 ARG A O 1
ATOM 764 N N . LEU A 1 102 ? -7.130 -3.931 13.187 1.00 89.00 102 LEU A N 1
ATOM 765 C CA . LEU A 1 102 ? -6.337 -3.695 14.404 1.00 89.00 102 LEU A CA 1
ATOM 766 C C . LEU A 1 102 ? -7.196 -3.617 15.675 1.00 89.00 102 LEU A C 1
ATOM 768 O O . LEU A 1 102 ? -6.927 -4.287 16.676 1.00 89.00 102 LEU A O 1
ATOM 772 N N . LEU A 1 103 ? -8.277 -2.836 15.640 1.00 88.38 103 LEU A N 1
ATOM 773 C CA . LEU A 1 103 ? -9.194 -2.683 16.773 1.00 88.38 103 LEU A CA 1
ATOM 774 C C . LEU A 1 103 ? -9.896 -3.996 17.138 1.00 88.38 103 LEU A C 1
ATOM 776 O O . LEU A 1 103 ? -10.169 -4.248 18.315 1.00 88.38 103 LEU A O 1
ATOM 780 N N . LEU A 1 104 ? -10.144 -4.862 16.159 1.00 89.06 104 LEU A N 1
ATOM 781 C CA . LEU A 1 104 ? -10.729 -6.183 16.375 1.00 89.06 104 LEU A CA 1
ATOM 782 C C . LEU A 1 104 ? -9.693 -7.272 16.695 1.00 89.06 104 LEU A C 1
ATOM 784 O O . LEU A 1 104 ? -10.101 -8.385 17.007 1.00 89.06 104 LEU A O 1
ATOM 788 N N . ARG A 1 105 ? -8.384 -6.972 16.647 1.00 87.19 105 ARG A N 1
ATOM 789 C CA . ARG A 1 105 ? -7.293 -7.973 16.681 1.00 87.19 105 ARG A CA 1
ATOM 790 C C . ARG A 1 105 ? -7.479 -9.085 15.648 1.00 87.19 105 ARG A C 1
ATOM 792 O O . ARG A 1 105 ? -7.094 -10.227 15.872 1.00 87.19 105 ARG A O 1
ATOM 799 N N . ALA A 1 106 ? -8.115 -8.754 14.532 1.00 89.38 106 ALA A N 1
ATOM 800 C CA . ALA A 1 106 ? -8.275 -9.698 13.448 1.00 89.38 106 ALA A CA 1
ATOM 801 C C . ALA A 1 106 ? -6.972 -9.740 12.629 1.00 89.38 106 ALA A C 1
ATOM 803 O O . ALA A 1 106 ? -6.358 -8.681 12.452 1.00 89.38 106 ALA A O 1
ATOM 804 N N . PRO A 1 107 ? -6.557 -10.912 12.116 1.00 92.06 107 PRO A N 1
ATOM 805 C CA . PRO A 1 107 ? -5.385 -11.007 11.252 1.00 92.06 107 PRO A CA 1
ATOM 806 C C . PRO A 1 107 ? -5.523 -10.102 10.033 1.00 92.06 107 PRO A C 1
ATOM 808 O O . PRO A 1 107 ? -6.507 -10.220 9.314 1.00 92.06 107 PRO A O 1
ATOM 811 N N . LEU A 1 108 ? -4.572 -9.210 9.765 1.00 95.50 108 LEU A N 1
ATOM 812 C CA . LEU A 1 108 ? -4.542 -8.512 8.484 1.00 95.50 108 LEU A CA 1
ATOM 813 C C . LEU A 1 108 ? -3.872 -9.417 7.448 1.00 95.50 108 LEU A C 1
ATOM 815 O O . LEU A 1 108 ? -2.669 -9.661 7.538 1.00 95.50 108 LEU A O 1
ATOM 819 N N . VAL A 1 109 ? -4.637 -9.883 6.462 1.00 97.38 109 VAL A N 1
ATOM 820 C CA . VAL A 1 109 ? -4.109 -10.706 5.367 1.00 97.38 109 VAL A CA 1
ATOM 821 C C . VAL A 1 109 ? -3.825 -9.827 4.153 1.00 97.38 109 VAL A C 1
ATOM 823 O O . VAL A 1 109 ? -4.724 -9.238 3.558 1.00 97.38 109 VAL A O 1
ATOM 826 N N . TYR A 1 110 ? -2.564 -9.751 3.757 1.00 98.06 110 TYR A N 1
ATOM 827 C CA . TYR A 1 110 ? -2.081 -8.948 2.646 1.00 98.06 110 TYR A CA 1
ATOM 828 C C . TYR A 1 110 ? -1.755 -9.848 1.451 1.00 98.06 110 TYR A C 1
ATOM 830 O O . TYR A 1 110 ? -0.739 -10.542 1.429 1.00 98.06 110 TYR A O 1
ATOM 838 N N . GLY A 1 111 ? -2.632 -9.850 0.453 1.00 97.94 111 GLY A N 1
ATOM 839 C CA . GLY A 1 111 ? -2.477 -10.597 -0.788 1.00 97.94 111 GLY A CA 1
ATOM 840 C C . GLY A 1 111 ? -1.669 -9.812 -1.817 1.00 97.94 111 GLY A C 1
ATOM 841 O O . GLY A 1 111 ? -2.066 -8.741 -2.272 1.00 97.94 111 GLY A O 1
ATOM 842 N N . VAL A 1 112 ? -0.530 -10.358 -2.216 1.00 97.12 112 VAL A N 1
ATOM 843 C CA . VAL A 1 112 ? 0.362 -9.763 -3.202 1.00 97.12 112 VAL A CA 1
ATOM 844 C C . VAL A 1 112 ? 0.284 -10.545 -4.503 1.00 97.12 112 VAL A C 1
ATOM 846 O O . VAL A 1 112 ? 0.595 -11.733 -4.555 1.00 97.12 112 VAL A O 1
ATOM 849 N N . SER A 1 113 ? -0.093 -9.851 -5.571 1.00 94.62 113 SER A N 1
ATOM 850 C CA . SER A 1 113 ? -0.064 -10.370 -6.933 1.00 94.62 113 SER A CA 1
ATOM 851 C C . SER A 1 113 ? 0.723 -9.428 -7.836 1.00 94.62 113 SER A C 1
ATOM 853 O O . SER A 1 113 ? 0.643 -8.197 -7.725 1.00 94.62 113 SER A O 1
ATOM 855 N N . GLY A 1 114 ? 1.527 -10.020 -8.713 1.00 92.31 114 GLY A N 1
ATOM 856 C CA . GLY A 1 114 ? 2.338 -9.294 -9.674 1.00 92.31 114 GLY A CA 1
ATOM 857 C C . GLY A 1 114 ? 3.313 -10.185 -10.436 1.00 92.31 114 GLY A C 1
ATOM 858 O O . GLY A 1 114 ? 3.307 -11.405 -10.282 1.00 92.31 114 GLY A O 1
ATOM 859 N N . TYR A 1 115 ? 4.158 -9.566 -11.262 1.00 89.19 115 TYR A N 1
ATOM 860 C CA . TYR A 1 115 ? 5.106 -10.286 -12.122 1.00 89.19 115 TYR A CA 1
ATOM 861 C C . TYR A 1 115 ? 6.515 -10.381 -11.506 1.00 89.19 115 TYR A C 1
ATOM 863 O O . TYR A 1 115 ? 6.705 -10.304 -10.293 1.00 89.19 115 TYR A O 1
ATOM 871 N N . SER A 1 116 ? 7.541 -10.523 -12.349 1.00 87.50 116 SER A N 1
ATOM 872 C CA . SER A 1 116 ? 8.941 -10.686 -11.960 1.00 87.50 116 SER A CA 1
ATOM 873 C C . SER A 1 116 ? 9.493 -9.602 -11.032 1.00 87.50 116 SER A C 1
ATOM 875 O O . SER A 1 116 ? 10.333 -9.915 -10.199 1.00 87.50 116 SER A O 1
ATOM 877 N N . VAL A 1 117 ? 9.041 -8.345 -11.130 1.00 88.50 117 VAL A N 1
ATOM 878 C CA . VAL A 1 117 ? 9.442 -7.322 -10.142 1.00 88.50 117 VAL A CA 1
ATOM 879 C C . VAL A 1 117 ? 8.824 -7.612 -8.783 1.00 88.50 117 VAL A C 1
ATOM 881 O O . VAL A 1 117 ? 9.464 -7.436 -7.759 1.00 88.50 117 VAL A O 1
ATOM 884 N N . THR A 1 118 ? 7.601 -8.117 -8.731 1.00 93.06 118 THR A N 1
ATOM 885 C CA . THR A 1 118 ? 6.998 -8.507 -7.455 1.00 93.06 118 THR A CA 1
ATOM 886 C C . THR A 1 118 ? 7.647 -9.753 -6.862 1.00 93.06 118 THR A C 1
ATOM 888 O O . THR A 1 118 ? 7.885 -9.788 -5.660 1.00 93.06 118 THR A O 1
ATOM 891 N N . VAL A 1 119 ? 8.053 -10.711 -7.700 1.00 91.31 119 VAL A N 1
ATOM 892 C CA . VAL A 1 119 ? 8.849 -11.880 -7.279 1.00 91.31 119 VAL A CA 1
ATOM 893 C C . VAL A 1 119 ? 10.210 -11.484 -6.682 1.00 91.31 119 VAL A C 1
ATOM 895 O O . VAL A 1 119 ? 10.768 -12.235 -5.891 1.00 91.31 119 VAL A O 1
ATOM 898 N N . GLY A 1 120 ? 10.749 -10.307 -7.022 1.00 88.56 120 GLY A N 1
ATOM 899 C CA . GLY A 1 120 ? 12.091 -9.893 -6.594 1.00 88.56 120 GLY A CA 1
ATOM 900 C C . GLY A 1 120 ? 13.188 -10.204 -7.610 1.00 88.56 120 GLY A C 1
ATOM 901 O O . GLY A 1 120 ? 14.348 -10.350 -7.244 1.00 88.56 120 GLY A O 1
ATOM 902 N N . ARG A 1 121 ? 12.855 -10.327 -8.898 1.00 83.19 121 ARG A N 1
ATOM 903 C CA . ARG A 1 121 ? 13.862 -10.541 -9.939 1.00 83.19 121 ARG A CA 1
ATOM 904 C C . ARG A 1 121 ? 14.816 -9.342 -10.007 1.00 83.19 121 ARG A C 1
ATOM 906 O O . ARG A 1 121 ? 14.361 -8.223 -10.215 1.00 83.19 121 ARG A O 1
ATOM 913 N N . GLY A 1 122 ? 16.119 -9.607 -9.898 1.00 74.94 122 GLY A N 1
ATOM 914 C CA . GLY A 1 122 ? 17.172 -8.584 -9.849 1.00 74.94 122 GLY A CA 1
ATOM 915 C C . GLY A 1 122 ? 17.695 -8.294 -8.439 1.00 74.94 122 GLY A C 1
ATOM 916 O O . GLY A 1 122 ? 18.670 -7.559 -8.302 1.00 74.94 122 GLY A O 1
ATOM 917 N N . VAL A 1 123 ? 17.083 -8.877 -7.401 1.00 77.94 123 VAL A N 1
ATOM 918 C CA . VAL A 1 123 ? 17.439 -8.660 -5.992 1.00 77.94 123 VAL A CA 1
ATOM 919 C C . VAL A 1 123 ? 17.406 -9.971 -5.204 1.00 77.94 123 VAL A C 1
ATOM 921 O O . VAL A 1 123 ? 16.901 -10.984 -5.689 1.00 77.94 123 VAL A O 1
ATOM 924 N N . HIS A 1 124 ? 17.922 -9.970 -3.973 1.00 81.75 124 HIS A N 1
ATOM 925 C CA . HIS A 1 124 ? 17.733 -11.110 -3.072 1.00 81.75 124 HIS A CA 1
ATOM 926 C C . HIS A 1 124 ? 16.257 -11.285 -2.686 1.00 81.75 124 HIS A C 1
ATOM 928 O O . HIS A 1 124 ? 15.527 -10.293 -2.592 1.00 81.75 124 HIS A O 1
ATOM 934 N N . PRO A 1 125 ? 15.795 -12.507 -2.361 1.00 80.56 125 PRO A N 1
ATOM 935 C CA . PRO A 1 125 ? 14.405 -12.740 -1.957 1.00 80.56 125 PRO A CA 1
ATOM 936 C C . PRO A 1 125 ? 13.922 -11.829 -0.812 1.00 80.56 125 PRO A C 1
ATOM 938 O O . PRO A 1 125 ? 12.799 -11.315 -0.846 1.00 80.56 125 PRO A O 1
ATOM 941 N N . ASN A 1 126 ? 14.788 -11.559 0.172 1.00 84.75 126 ASN A N 1
ATOM 942 C CA . ASN A 1 126 ? 14.508 -10.673 1.310 1.00 84.75 126 ASN A CA 1
ATOM 943 C C . ASN A 1 126 ? 14.500 -9.170 0.959 1.00 84.75 126 ASN A C 1
ATOM 945 O O . ASN A 1 126 ? 14.061 -8.360 1.771 1.00 84.75 126 ASN A O 1
ATOM 949 N N . GLN A 1 127 ? 14.955 -8.799 -0.237 1.00 87.31 127 GLN A N 1
ATOM 950 C CA . GLN A 1 127 ? 14.988 -7.426 -0.748 1.00 87.31 127 GLN A CA 1
ATOM 951 C C . GLN A 1 127 ? 13.817 -7.117 -1.688 1.00 87.31 127 GLN A C 1
ATOM 953 O O . GLN A 1 127 ? 13.639 -5.963 -2.080 1.00 87.31 127 GLN A O 1
ATOM 958 N N . SER A 1 128 ? 13.010 -8.119 -2.052 1.00 92.12 128 SER A N 1
ATOM 959 C CA . SER A 1 128 ? 11.791 -7.909 -2.832 1.00 92.12 128 SER A CA 1
ATOM 960 C C . SER A 1 128 ? 10.843 -6.944 -2.108 1.00 92.12 128 SER A C 1
ATOM 962 O O . SER A 1 128 ? 10.778 -6.905 -0.877 1.00 92.12 128 SER A O 1
ATOM 964 N N . TRP A 1 129 ? 10.074 -6.151 -2.859 1.00 95.31 129 TRP A N 1
ATOM 965 C CA . TRP A 1 129 ? 9.219 -5.122 -2.257 1.00 95.31 129 TRP A CA 1
ATOM 966 C C . TRP A 1 129 ? 8.140 -5.725 -1.348 1.00 95.31 129 TRP A C 1
ATOM 968 O O . TRP A 1 129 ? 7.887 -5.128 -0.302 1.00 95.31 129 TRP A O 1
ATOM 978 N N . PRO A 1 130 ? 7.559 -6.913 -1.639 1.00 97.19 130 PRO A N 1
ATOM 979 C CA . PRO A 1 130 ? 6.630 -7.545 -0.711 1.00 97.19 130 PRO A CA 1
ATOM 980 C C . PRO A 1 130 ? 7.318 -7.921 0.598 1.00 97.19 130 PRO A C 1
ATOM 982 O O . PRO A 1 130 ? 6.739 -7.760 1.667 1.00 97.19 130 PRO A O 1
ATOM 985 N N . ARG A 1 131 ? 8.576 -8.379 0.542 1.00 96.25 131 ARG A N 1
ATOM 986 C CA . ARG A 1 131 ? 9.285 -8.809 1.746 1.00 96.25 131 ARG A CA 1
ATOM 987 C C . ARG A 1 131 ? 9.780 -7.643 2.594 1.00 96.25 131 ARG A C 1
ATOM 989 O O . ARG A 1 131 ? 9.696 -7.707 3.817 1.00 96.25 131 ARG A O 1
ATOM 996 N N . VAL A 1 132 ? 10.196 -6.548 1.960 1.00 95.31 132 VAL A N 1
ATOM 997 C CA . VAL A 1 132 ? 10.457 -5.284 2.662 1.00 95.31 132 VAL A CA 1
ATOM 998 C C . VAL A 1 132 ? 9.169 -4.744 3.292 1.00 95.31 132 VAL A C 1
ATOM 1000 O O . VAL A 1 132 ? 9.193 -4.315 4.442 1.00 95.31 132 VAL A O 1
ATOM 1003 N N . LEU A 1 133 ? 8.038 -4.805 2.579 1.00 97.31 133 LEU A N 1
ATOM 1004 C CA . LEU A 1 133 ? 6.738 -4.372 3.095 1.00 97.31 133 LEU A CA 1
ATOM 1005 C C . LEU A 1 133 ? 6.306 -5.185 4.323 1.00 97.31 133 LEU A C 1
ATOM 1007 O O . LEU A 1 133 ? 5.869 -4.602 5.313 1.00 97.31 133 LEU A O 1
ATOM 1011 N N . ASP A 1 134 ? 6.480 -6.507 4.286 1.00 96.81 134 ASP A N 1
ATOM 1012 C CA . ASP A 1 134 ? 6.237 -7.395 5.428 1.00 96.81 134 ASP A CA 1
ATOM 1013 C C . ASP A 1 134 ? 7.041 -6.953 6.660 1.00 96.81 134 ASP A C 1
ATOM 1015 O O . ASP A 1 134 ? 6.468 -6.763 7.728 1.00 96.81 134 ASP A O 1
ATOM 1019 N N . GLY A 1 135 ? 8.338 -6.665 6.502 1.00 94.75 135 GLY A N 1
ATOM 1020 C CA . GLY A 1 135 ? 9.200 -6.184 7.591 1.00 94.75 135 GLY A CA 1
ATOM 1021 C C . GLY A 1 135 ? 8.859 -4.789 8.143 1.00 94.75 135 GLY A C 1
ATOM 1022 O O . GLY A 1 135 ? 9.386 -4.401 9.190 1.00 94.75 135 GLY A O 1
ATOM 1023 N N . LEU A 1 136 ? 7.997 -4.031 7.457 1.00 93.44 136 LEU A N 1
ATOM 1024 C CA . LEU A 1 136 ? 7.504 -2.720 7.892 1.00 93.44 136 LEU A CA 1
ATOM 1025 C C . LEU A 1 136 ? 6.131 -2.823 8.558 1.00 93.44 136 LEU A C 1
ATOM 1027 O O . LEU A 1 136 ? 5.923 -2.250 9.626 1.00 93.44 136 LEU A O 1
ATOM 1031 N N . LEU A 1 137 ? 5.198 -3.549 7.938 1.00 94.75 137 LEU A N 1
ATOM 1032 C CA . LEU A 1 137 ? 3.824 -3.655 8.423 1.00 94.75 137 LEU A CA 1
ATOM 1033 C C . LEU A 1 137 ? 3.691 -4.665 9.560 1.00 94.75 137 LEU A C 1
ATOM 1035 O O . LEU A 1 137 ? 3.006 -4.377 10.539 1.00 94.75 137 LEU A O 1
ATOM 1039 N N . ARG A 1 138 ? 4.368 -5.816 9.486 1.00 94.69 138 ARG A N 1
ATOM 1040 C CA . ARG A 1 138 ? 4.246 -6.870 10.498 1.00 94.69 138 ARG A CA 1
ATOM 1041 C C . ARG A 1 138 ? 4.531 -6.363 11.915 1.00 94.69 138 ARG A C 1
ATOM 1043 O O . ARG A 1 138 ? 3.644 -6.517 12.753 1.00 94.69 138 ARG A O 1
ATOM 1050 N N . PRO A 1 139 ? 5.661 -5.681 12.201 1.00 90.94 139 PRO A N 1
ATOM 1051 C CA . PRO A 1 139 ? 5.926 -5.194 13.554 1.00 90.94 139 PRO A CA 1
ATOM 1052 C C . PRO A 1 139 ? 4.896 -4.165 14.032 1.00 90.94 139 PRO A C 1
ATOM 1054 O O . PRO A 1 139 ? 4.566 -4.136 15.214 1.00 90.94 139 PRO A O 1
ATOM 1057 N N . ALA A 1 140 ? 4.359 -3.340 13.125 1.00 87.19 140 ALA A N 1
ATOM 1058 C CA . ALA A 1 140 ? 3.344 -2.346 13.467 1.00 87.19 140 ALA A CA 1
ATOM 1059 C C . ALA A 1 140 ? 2.018 -3.003 13.886 1.00 87.19 140 ALA A C 1
ATOM 1061 O O . ALA A 1 140 ? 1.394 -2.569 14.851 1.00 87.19 140 ALA A O 1
ATOM 1062 N N . TYR A 1 141 ? 1.602 -4.064 13.187 1.00 88.25 141 TYR A N 1
ATOM 1063 C CA . TYR A 1 141 ? 0.355 -4.781 13.469 1.00 88.25 141 TYR A CA 1
ATOM 1064 C C . TYR A 1 141 ? 0.483 -5.754 14.648 1.00 88.25 141 TYR A C 1
ATOM 1066 O O . TYR A 1 141 ? -0.417 -5.820 15.486 1.00 88.25 141 TYR A O 1
ATOM 1074 N N . GLU A 1 142 ? 1.599 -6.476 14.752 1.00 89.56 142 GLU A N 1
ATOM 1075 C CA . GLU A 1 142 ? 1.857 -7.413 15.853 1.00 89.56 142 GLU A CA 1
ATOM 1076 C C . GLU A 1 142 ? 2.164 -6.675 17.163 1.00 89.56 142 GLU A C 1
ATOM 1078 O O . GLU A 1 142 ? 1.624 -7.031 18.209 1.00 89.56 142 GLU A O 1
ATOM 1083 N N . GLY A 1 143 ? 2.921 -5.571 17.114 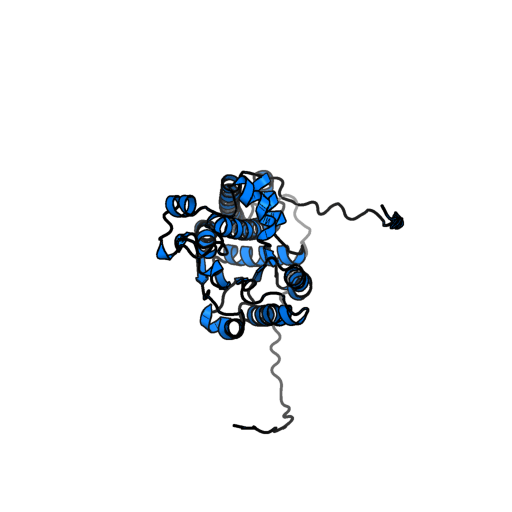1.00 81.62 143 GLY A N 1
ATOM 1084 C CA . GLY A 1 143 ? 3.153 -4.701 18.276 1.00 81.62 143 GLY A CA 1
ATOM 1085 C C . GLY A 1 143 ? 1.873 -4.043 18.812 1.00 81.62 143 GLY A C 1
ATOM 1086 O O . GLY A 1 143 ? 1.787 -3.696 19.986 1.00 81.62 143 GLY A O 1
ATOM 1087 N N . ALA A 1 144 ? 0.848 -3.935 17.968 1.00 78.56 144 ALA A N 1
ATOM 1088 C CA . ALA A 1 144 ? -0.500 -3.490 18.309 1.00 78.56 144 ALA A CA 1
ATOM 1089 C C . ALA A 1 144 ? -1.403 -4.609 18.890 1.00 78.56 144 ALA A C 1
ATOM 1091 O O . ALA A 1 144 ? -2.576 -4.376 19.210 1.00 78.56 144 ALA A O 1
ATOM 1092 N N . GLY A 1 145 ? -0.890 -5.837 19.018 1.00 79.12 145 GLY A N 1
ATOM 1093 C CA . GLY A 1 145 ? -1.645 -7.010 19.463 1.00 79.12 145 GLY A CA 1
ATOM 1094 C C . GLY A 1 145 ? -2.617 -7.565 18.416 1.00 79.12 145 GLY A C 1
ATOM 1095 O O . GLY A 1 145 ? -3.564 -8.263 18.784 1.00 79.12 145 GLY A O 1
ATOM 1096 N N . GLY A 1 146 ? -2.435 -7.211 17.141 1.00 85.75 146 GLY A N 1
ATOM 1097 C CA . GLY A 1 146 ? -3.034 -7.905 16.003 1.00 85.75 146 GLY A CA 1
ATOM 1098 C C . GLY A 1 146 ? -2.093 -8.979 15.454 1.00 85.75 146 GLY A C 1
ATOM 1099 O O . GLY A 1 146 ? -1.102 -9.340 16.083 1.00 85.75 146 GLY A O 1
ATOM 1100 N N . SER A 1 147 ? -2.387 -9.471 14.256 1.00 91.50 147 SER A N 1
ATOM 1101 C CA . SER A 1 147 ? -1.463 -10.304 13.486 1.00 91.50 147 SER A CA 1
ATOM 1102 C C . SER A 1 147 ? -1.433 -9.852 12.034 1.00 91.50 147 SER A C 1
ATOM 1104 O O . SER A 1 147 ? -2.362 -9.198 11.552 1.00 91.50 147 SER A O 1
ATOM 1106 N N . PHE A 1 148 ? -0.339 -10.165 11.348 1.00 95.44 148 PHE A N 1
ATOM 1107 C CA . PHE A 1 148 ? -0.128 -9.804 9.954 1.00 95.44 148 PHE A CA 1
ATOM 1108 C C . PHE A 1 148 ? 0.301 -11.035 9.164 1.00 95.44 148 PHE A C 1
ATOM 1110 O O . PHE A 1 148 ? 1.171 -11.795 9.589 1.00 95.44 148 PHE A O 1
ATOM 1117 N N . GLU A 1 149 ? -0.276 -11.226 7.989 1.00 96.50 149 GLU A N 1
ATOM 1118 C CA . GLU A 1 149 ? 0.107 -12.288 7.072 1.00 96.50 149 GLU A CA 1
ATOM 1119 C C . GLU A 1 149 ? 0.288 -11.695 5.682 1.00 96.50 149 GLU A C 1
ATOM 1121 O O . GLU A 1 149 ? -0.605 -11.017 5.187 1.00 96.50 149 GLU A O 1
ATOM 1126 N N . LEU A 1 150 ? 1.423 -11.961 5.036 1.00 97.25 150 LEU A N 1
ATOM 1127 C CA . LEU A 1 150 ? 1.622 -11.619 3.633 1.00 97.25 150 LEU A CA 1
ATOM 1128 C C . LEU A 1 150 ? 1.638 -12.900 2.808 1.00 97.25 150 LEU A C 1
ATOM 1130 O O . LEU A 1 150 ? 2.483 -13.768 3.020 1.00 97.25 150 LEU A O 1
ATOM 1134 N N . ARG A 1 151 ? 0.721 -12.986 1.847 1.00 97.06 151 ARG A N 1
ATOM 1135 C CA . ARG A 1 151 ? 0.610 -14.091 0.893 1.00 97.06 151 ARG A CA 1
ATOM 1136 C C . ARG A 1 151 ? 1.009 -13.579 -0.474 1.00 97.06 151 ARG A C 1
ATOM 1138 O O . ARG A 1 151 ? 0.409 -12.628 -0.962 1.00 97.06 151 ARG A O 1
ATOM 1145 N N . SER A 1 152 ? 2.015 -14.185 -1.089 1.00 94.50 152 SER A N 1
ATOM 1146 C CA . SER A 1 152 ? 2.454 -13.800 -2.429 1.00 94.50 152 SER A CA 1
ATOM 1147 C C . SER A 1 152 ? 2.081 -14.881 -3.430 1.00 94.50 152 SER A C 1
ATOM 1149 O O . SER A 1 152 ? 2.534 -16.014 -3.309 1.00 94.50 152 SER A O 1
ATOM 1151 N N . ALA A 1 153 ? 1.303 -14.500 -4.438 1.00 93.62 153 ALA A N 1
ATOM 1152 C CA . ALA A 1 153 ? 1.040 -15.288 -5.638 1.00 93.62 153 ALA A CA 1
ATOM 1153 C C . ALA A 1 153 ? 1.734 -14.674 -6.866 1.00 93.62 153 ALA A C 1
ATOM 1155 O O . ALA A 1 153 ? 1.263 -14.790 -7.998 1.00 93.62 153 ALA A O 1
ATOM 1156 N N . ALA A 1 154 ? 2.830 -13.945 -6.642 1.00 91.94 154 ALA A N 1
ATOM 1157 C CA . ALA A 1 154 ? 3.577 -13.320 -7.719 1.00 91.94 154 ALA A CA 1
ATOM 1158 C C . ALA A 1 154 ? 4.315 -14.369 -8.557 1.00 91.94 154 ALA A C 1
ATOM 1160 O O . ALA A 1 154 ? 5.003 -15.237 -8.023 1.00 91.94 154 ALA A O 1
ATOM 1161 N N . MET A 1 155 ? 4.204 -14.257 -9.879 1.00 88.88 155 MET A N 1
ATOM 1162 C CA . MET A 1 155 ? 4.785 -15.203 -10.830 1.00 88.88 155 MET A CA 1
ATOM 1163 C C . MET A 1 155 ? 5.442 -14.451 -11.985 1.00 88.88 155 MET A C 1
ATOM 1165 O O . MET A 1 155 ? 4.848 -13.569 -12.603 1.00 88.88 155 MET A O 1
ATOM 1169 N N . GLY A 1 156 ? 6.696 -14.784 -12.289 1.00 84.81 156 GLY A N 1
ATOM 1170 C CA . GLY A 1 156 ? 7.419 -14.174 -13.403 1.00 84.81 156 GLY A CA 1
ATOM 1171 C C . GLY A 1 156 ? 6.768 -14.487 -14.754 1.00 84.81 156 GLY A C 1
ATOM 1172 O O . GLY A 1 156 ? 6.227 -15.567 -14.948 1.00 84.81 156 GLY A O 1
ATOM 1173 N N . ALA A 1 157 ? 6.864 -13.546 -15.697 1.00 81.06 157 ALA A N 1
ATOM 1174 C CA . ALA A 1 157 ? 6.428 -13.692 -17.091 1.00 81.06 157 ALA A CA 1
ATOM 1175 C C . ALA A 1 157 ? 4.916 -13.903 -17.348 1.00 81.06 157 ALA A C 1
ATOM 1177 O O . ALA A 1 157 ? 4.520 -13.913 -18.513 1.00 81.06 157 ALA A O 1
ATOM 1178 N N . LEU A 1 158 ? 4.061 -13.976 -16.323 1.00 82.44 158 LEU A N 1
ATOM 1179 C CA . LEU A 1 158 ? 2.611 -14.107 -16.505 1.00 82.44 158 LEU A CA 1
ATOM 1180 C C . LEU A 1 158 ? 1.901 -12.741 -16.586 1.00 82.44 158 LEU A C 1
ATOM 1182 O O . LEU A 1 158 ? 2.288 -11.808 -15.873 1.00 82.44 158 LEU A O 1
ATOM 1186 N N . PRO A 1 159 ? 0.858 -12.590 -17.428 1.00 85.19 159 PRO A N 1
ATOM 1187 C CA . PRO A 1 159 ? -0.032 -11.436 -17.361 1.00 85.19 159 PRO A CA 1
ATOM 1188 C C . PRO A 1 159 ? -0.924 -11.505 -16.109 1.00 85.19 159 PRO A C 1
ATOM 1190 O O . PRO A 1 159 ? -1.026 -12.535 -15.435 1.00 85.19 159 PRO A O 1
ATOM 1193 N N . SER A 1 160 ? -1.634 -10.413 -15.817 1.00 87.44 160 SER A N 1
ATOM 1194 C CA . SER A 1 160 ? -2.653 -10.397 -14.760 1.00 87.44 160 SER A CA 1
ATOM 1195 C C . SER A 1 160 ? -3.831 -11.314 -15.081 1.00 87.44 160 SER A C 1
ATOM 1197 O O . SER A 1 160 ? -4.563 -11.724 -14.187 1.00 87.44 160 SER A O 1
ATOM 1199 N N . PHE A 1 161 ? -3.977 -11.696 -16.346 1.00 83.62 161 PHE A N 1
ATOM 1200 C CA . PHE A 1 161 ? -4.915 -12.697 -16.814 1.00 83.62 161 PHE A CA 1
ATOM 1201 C C . PHE A 1 161 ? -4.167 -13.923 -17.370 1.00 83.62 161 PHE A C 1
ATOM 1203 O O . PHE A 1 161 ? -3.249 -13.735 -18.170 1.00 83.62 161 PHE A O 1
ATOM 1210 N N . PRO A 1 162 ? -4.538 -15.165 -16.995 1.00 81.81 162 PRO A N 1
ATOM 1211 C CA . PRO A 1 162 ? -5.741 -15.560 -16.245 1.00 81.81 162 PRO A CA 1
ATOM 1212 C C . PRO A 1 162 ? -5.624 -15.478 -14.711 1.00 81.81 162 PRO A C 1
ATOM 1214 O O . PRO A 1 162 ? -6.595 -15.767 -14.020 1.00 81.81 162 PRO A O 1
ATOM 1217 N N . THR A 1 163 ? -4.481 -15.056 -14.160 1.00 83.50 163 THR A N 1
ATOM 1218 C CA . THR A 1 163 ? -4.200 -15.027 -12.707 1.00 83.50 163 THR A CA 1
ATOM 1219 C C . THR A 1 163 ? -5.310 -14.375 -11.867 1.00 83.50 163 THR A C 1
ATOM 1221 O O . THR A 1 163 ? -5.651 -14.865 -10.794 1.00 83.50 163 THR A O 1
ATOM 1224 N N . GLY A 1 164 ? -5.921 -13.300 -12.372 1.00 85.56 164 GLY A N 1
ATOM 1225 C CA . GLY A 1 164 ? -7.009 -12.569 -11.724 1.00 85.56 164 GLY A CA 1
ATOM 1226 C C . GLY A 1 164 ? -8.295 -13.370 -11.503 1.00 85.56 164 GLY A C 1
ATOM 1227 O O . GLY A 1 164 ? -9.073 -13.014 -10.626 1.00 85.56 164 GLY A O 1
ATOM 1228 N N . TRP A 1 165 ? -8.528 -14.454 -12.249 1.00 89.00 165 TRP A N 1
ATOM 1229 C CA . TRP A 1 165 ? -9.675 -15.343 -12.020 1.00 89.00 165 TRP A CA 1
ATOM 1230 C C . TRP A 1 165 ? -9.434 -16.378 -10.927 1.00 89.00 165 TRP A C 1
ATOM 1232 O O . TRP A 1 165 ? -10.391 -16.877 -10.346 1.00 89.00 165 TRP A O 1
ATOM 1242 N N . CYS A 1 166 ? -8.174 -16.654 -10.600 1.00 90.69 166 CYS A N 1
ATOM 1243 C CA . CYS A 1 166 ? -7.804 -17.650 -9.600 1.00 90.69 166 CYS A CA 1
ATOM 1244 C C . CYS A 1 166 ? -7.408 -17.014 -8.259 1.00 90.69 166 CYS A C 1
ATOM 1246 O O . CYS A 1 166 ? -6.756 -17.663 -7.451 1.00 90.69 166 CYS A O 1
ATOM 1248 N N . LEU A 1 167 ? -7.762 -15.745 -8.003 1.00 93.25 167 LEU A N 1
ATOM 1249 C CA . LEU A 1 167 ? -7.303 -15.025 -6.806 1.00 93.25 167 LEU A CA 1
ATOM 1250 C C . LEU A 1 167 ? -7.720 -15.700 -5.497 1.00 93.25 167 LEU A C 1
ATOM 1252 O O . LEU A 1 167 ? -6.920 -15.715 -4.567 1.00 93.25 167 LEU A O 1
ATOM 1256 N N . GLY A 1 168 ? -8.922 -16.280 -5.437 1.00 93.06 168 GLY A N 1
ATOM 1257 C CA . GLY A 1 168 ? -9.384 -17.026 -4.261 1.00 93.06 168 GLY A CA 1
ATOM 1258 C C . GLY A 1 168 ? -8.503 -18.235 -3.949 1.00 93.06 168 GLY A C 1
ATOM 1259 O O . GLY A 1 168 ? -8.077 -18.404 -2.814 1.00 93.06 168 GLY A O 1
ATOM 1260 N N . GLU A 1 169 ? -8.143 -19.016 -4.965 1.00 94.44 169 GLU A N 1
ATOM 1261 C CA . GLU A 1 169 ? -7.257 -20.178 -4.803 1.00 94.44 169 GLU A CA 1
ATOM 1262 C C . GLU A 1 169 ? -5.812 -19.763 -4.495 1.00 94.44 169 GLU A C 1
ATOM 1264 O O . GLU A 1 169 ? -5.119 -20.399 -3.706 1.00 94.44 169 GLU A O 1
ATOM 1269 N N . LEU A 1 170 ? -5.347 -18.671 -5.106 1.00 93.44 170 LEU A N 1
ATOM 1270 C CA . LEU A 1 170 ? -3.961 -18.216 -4.997 1.00 93.44 170 LEU A CA 1
ATOM 1271 C C . LEU A 1 170 ? -3.664 -17.447 -3.702 1.00 93.44 170 LEU A C 1
ATOM 1273 O O . LEU A 1 170 ? -2.542 -17.496 -3.202 1.00 93.44 170 LEU A O 1
ATOM 1277 N N . LEU A 1 171 ? -4.632 -16.686 -3.185 1.00 95.44 171 LEU A N 1
ATOM 1278 C CA . LEU A 1 171 ? -4.446 -15.771 -2.050 1.00 95.44 171 LEU A CA 1
ATOM 1279 C C . LEU A 1 171 ? -5.372 -16.084 -0.862 1.00 95.44 171 LEU A C 1
ATOM 1281 O O . LEU A 1 171 ? -5.200 -15.506 0.217 1.00 95.44 171 LEU A O 1
ATOM 1285 N N . GLY A 1 172 ? -6.341 -16.989 -1.019 1.00 95.50 172 GLY A N 1
ATOM 1286 C CA . GLY A 1 172 ? -7.410 -17.211 -0.047 1.00 95.50 172 GLY A CA 1
ATOM 1287 C C . GLY A 1 172 ? -8.373 -16.022 -0.002 1.00 95.50 172 GLY A C 1
ATOM 1288 O O . GLY A 1 172 ? -8.793 -15.513 -1.037 1.00 95.50 172 GLY A O 1
ATOM 1289 N N . ASP A 1 173 ? -8.692 -15.551 1.206 1.00 95.44 173 ASP A N 1
ATOM 1290 C CA . ASP A 1 173 ? -9.575 -14.397 1.449 1.00 95.44 173 ASP A CA 1
ATOM 1291 C C . ASP A 1 173 ? -8.780 -13.221 2.071 1.00 95.44 173 ASP A C 1
ATOM 1293 O O . ASP A 1 173 ? -8.780 -13.047 3.292 1.00 95.44 173 ASP A O 1
ATOM 1297 N N . PRO A 1 174 ? -8.000 -12.462 1.274 1.00 97.38 174 PRO A N 1
ATOM 1298 C CA . PRO A 1 174 ? -7.149 -11.385 1.775 1.00 97.38 174 PRO A CA 1
ATOM 1299 C C . PRO A 1 174 ? -7.942 -10.114 2.116 1.00 97.38 174 PRO A C 1
ATOM 1301 O O . PRO A 1 174 ? -8.995 -9.858 1.548 1.00 97.38 174 PRO A O 1
ATOM 1304 N N . ASP A 1 175 ? -7.416 -9.257 2.990 1.00 97.69 175 ASP A N 1
ATOM 1305 C CA . ASP A 1 175 ? -7.959 -7.920 3.279 1.00 97.69 175 ASP A CA 1
ATOM 1306 C C . ASP A 1 175 ? -7.473 -6.855 2.277 1.00 97.69 175 ASP A C 1
ATOM 1308 O O . ASP A 1 175 ? -8.124 -5.826 2.085 1.00 97.69 175 ASP A O 1
ATOM 1312 N N . VAL A 1 176 ? -6.319 -7.089 1.644 1.00 98.06 176 VAL A N 1
ATOM 1313 C CA . VAL A 1 176 ? -5.715 -6.229 0.614 1.00 98.06 176 VAL A CA 1
ATOM 1314 C C . VAL A 1 176 ? -5.252 -7.100 -0.547 1.00 98.06 176 VAL A C 1
ATOM 1316 O O . VAL A 1 176 ? -4.643 -8.136 -0.312 1.00 98.06 176 VAL A O 1
ATOM 1319 N N . VAL A 1 177 ? -5.490 -6.681 -1.789 1.00 97.75 177 VAL A N 1
ATOM 1320 C CA . VAL A 1 177 ? -4.946 -7.323 -2.993 1.00 97.75 177 VAL A CA 1
ATOM 1321 C C . VAL A 1 177 ? -4.170 -6.304 -3.809 1.00 97.75 177 VAL A C 1
ATOM 1323 O O . VAL A 1 177 ? -4.691 -5.234 -4.134 1.00 97.75 177 VAL A O 1
ATOM 1326 N N . THR A 1 178 ? -2.936 -6.645 -4.176 1.00 96.75 178 THR A N 1
ATOM 1327 C CA . THR A 1 178 ? -2.127 -5.811 -5.069 1.00 96.75 178 THR A CA 1
ATOM 1328 C C . THR A 1 178 ? -2.228 -6.246 -6.520 1.00 96.75 178 THR A C 1
ATOM 1330 O O . THR A 1 178 ? -2.355 -7.429 -6.822 1.00 96.75 178 THR A O 1
ATOM 1333 N N . TRP A 1 179 ? -2.065 -5.292 -7.427 1.00 94.62 179 TRP A N 1
ATOM 1334 C CA . TRP A 1 179 ? -1.833 -5.536 -8.842 1.00 94.62 179 TRP A CA 1
ATOM 1335 C C . TRP A 1 179 ? -0.554 -4.836 -9.273 1.00 94.62 179 TRP A C 1
ATOM 1337 O O . TRP A 1 179 ? -0.414 -3.623 -9.113 1.00 94.62 179 TRP A O 1
ATOM 1347 N N . GLN A 1 180 ? 0.368 -5.595 -9.853 1.00 92.75 180 GLN A N 1
ATOM 1348 C CA . GLN A 1 180 ? 1.598 -5.076 -10.435 1.00 92.75 180 GLN A CA 1
ATOM 1349 C C . GLN A 1 180 ? 1.912 -5.932 -11.659 1.00 92.75 180 GLN A C 1
ATOM 1351 O O . GLN A 1 180 ? 2.557 -6.955 -11.517 1.00 92.75 180 GLN A O 1
ATOM 1356 N N . PHE A 1 181 ? 1.396 -5.567 -12.841 1.00 89.81 181 PHE A N 1
ATOM 1357 C CA . PHE A 1 181 ? 1.569 -6.315 -14.109 1.00 89.81 181 PHE A CA 1
ATOM 1358 C C . PHE A 1 181 ? 1.985 -5.426 -15.290 1.00 89.81 181 PHE A C 1
ATOM 1360 O O . PHE A 1 181 ? 2.009 -5.859 -16.440 1.00 89.81 181 PHE A O 1
ATOM 1367 N N . SER A 1 182 ? 2.358 -4.176 -15.012 1.00 83.38 182 SER A N 1
ATOM 1368 C CA . SER A 1 182 ? 2.562 -3.133 -16.022 1.00 83.38 182 SER A CA 1
ATOM 1369 C C . SER A 1 182 ? 3.620 -3.451 -17.085 1.00 83.38 182 SER A C 1
ATOM 1371 O O . SER A 1 182 ? 3.452 -3.022 -18.225 1.00 83.38 182 SER A O 1
ATOM 1373 N N . MET A 1 183 ? 4.671 -4.212 -16.751 1.00 77.12 183 MET A N 1
ATOM 1374 C CA . MET A 1 183 ? 5.688 -4.633 -17.727 1.00 77.12 183 MET A CA 1
ATOM 1375 C C . MET A 1 183 ? 5.176 -5.688 -18.713 1.00 77.12 183 MET A C 1
ATOM 1377 O O . MET A 1 183 ? 5.588 -5.680 -19.870 1.00 77.12 183 MET A O 1
ATOM 1381 N N . ASN A 1 184 ? 4.290 -6.579 -18.268 1.00 75.94 184 ASN A N 1
ATOM 1382 C CA . ASN A 1 184 ? 3.746 -7.671 -19.080 1.00 75.94 184 ASN A CA 1
ATOM 1383 C C . ASN A 1 184 ? 2.474 -7.263 -19.822 1.00 75.94 184 ASN A C 1
ATOM 1385 O O . ASN A 1 184 ? 2.103 -7.883 -20.814 1.00 75.94 184 ASN A O 1
ATOM 1389 N N . GLU A 1 185 ? 1.841 -6.182 -19.377 1.00 80.12 185 GLU A N 1
ATOM 1390 C CA . GLU A 1 185 ? 0.690 -5.571 -20.030 1.00 80.12 185 GLU A CA 1
ATOM 1391 C C . GLU A 1 185 ? 1.034 -4.142 -20.475 1.00 80.12 185 GLU A C 1
ATOM 1393 O O . GLU A 1 185 ? 0.457 -3.159 -19.972 1.00 80.12 185 GLU A O 1
ATOM 1398 N N . PRO A 1 186 ? 2.011 -3.998 -21.400 1.00 66.56 186 PRO A N 1
ATOM 1399 C CA . PRO A 1 186 ? 2.403 -2.698 -21.899 1.00 66.56 186 PRO A CA 1
ATOM 1400 C C . PRO A 1 186 ? 1.232 -2.057 -22.641 1.00 66.56 186 PRO A C 1
ATOM 1402 O O . PRO A 1 186 ? 0.425 -2.704 -23.304 1.00 66.56 186 PRO A O 1
ATOM 1405 N N . VAL A 1 187 ? 1.168 -0.733 -22.571 1.00 61.69 187 VAL A N 1
ATOM 1406 C CA . VAL A 1 187 ? 0.028 0.068 -23.053 1.00 61.69 187 VAL A CA 1
ATOM 1407 C C . VAL A 1 187 ? 0.052 0.237 -24.584 1.00 61.69 187 VAL A C 1
ATOM 1409 O O . VAL A 1 187 ? -0.620 1.104 -25.146 1.00 61.69 187 VAL A O 1
ATOM 1412 N N . ARG A 1 188 ? 0.828 -0.597 -25.294 1.00 51.97 188 ARG A N 1
ATOM 1413 C CA . ARG A 1 188 ? 0.859 -0.634 -26.759 1.00 51.97 188 ARG A CA 1
ATOM 1414 C C . ARG A 1 188 ? -0.494 -1.168 -27.252 1.00 51.97 188 ARG A C 1
ATOM 1416 O O . ARG A 1 188 ? -0.676 -2.370 -27.378 1.00 51.97 188 ARG A O 1
ATOM 1423 N N . GLY A 1 189 ? -1.457 -0.269 -27.476 1.00 47.00 189 GLY A N 1
ATOM 1424 C CA . GLY A 1 189 ? -2.783 -0.624 -28.006 1.00 47.00 189 GLY A CA 1
ATOM 1425 C C . GLY A 1 189 ? -3.977 0.229 -27.553 1.00 47.00 189 GLY A C 1
ATOM 1426 O O . GLY A 1 189 ? -5.102 -0.037 -27.973 1.00 47.00 189 GLY A O 1
ATOM 1427 N N . GLY A 1 190 ? -3.793 1.254 -26.710 1.00 51.28 190 GLY A N 1
ATOM 1428 C CA . GLY A 1 190 ? -4.889 2.160 -26.329 1.00 51.28 190 GLY A CA 1
ATOM 1429 C C . GLY A 1 190 ? -5.846 1.582 -25.271 1.00 51.28 190 GLY A C 1
ATOM 1430 O O . GLY A 1 190 ? -5.414 0.897 -24.349 1.00 51.28 190 GLY A O 1
ATOM 1431 N N . ALA A 1 191 ? -7.149 1.890 -25.355 1.00 52.62 191 ALA A N 1
ATOM 1432 C CA . ALA A 1 191 ? -8.146 1.600 -24.305 1.00 52.62 191 ALA A CA 1
ATOM 1433 C C . ALA A 1 191 ? -8.296 0.107 -23.933 1.00 52.62 191 ALA A C 1
ATOM 1435 O O . ALA A 1 191 ? -8.775 -0.215 -22.846 1.00 52.62 191 ALA A O 1
ATOM 1436 N N . ARG A 1 192 ? -7.863 -0.819 -24.802 1.00 52.75 192 ARG A N 1
ATOM 1437 C CA . ARG A 1 192 ? -7.912 -2.269 -24.545 1.00 52.75 192 ARG A CA 1
ATOM 1438 C C . ARG A 1 192 ? -6.956 -2.707 -23.423 1.00 52.75 192 ARG A C 1
ATOM 1440 O O . ARG A 1 192 ? -7.288 -3.640 -22.701 1.00 52.75 192 ARG A O 1
ATOM 1447 N N . CYS A 1 193 ? -5.851 -1.988 -23.199 1.00 58.31 193 CYS A N 1
ATOM 1448 C CA . CYS A 1 193 ? -4.841 -2.305 -22.175 1.00 58.31 193 CYS A CA 1
ATOM 1449 C C . CYS A 1 193 ? -5.287 -2.015 -20.725 1.00 58.31 193 CYS A C 1
ATOM 1451 O O . CYS A 1 193 ? -4.590 -2.397 -19.789 1.00 58.31 193 CYS A O 1
ATOM 1453 N N . ASN A 1 194 ? -6.434 -1.353 -20.525 1.00 71.81 194 ASN A N 1
ATOM 1454 C CA . ASN A 1 194 ? -7.015 -1.133 -19.193 1.00 71.81 194 ASN A CA 1
ATOM 1455 C C . ASN A 1 194 ? -7.971 -2.260 -18.776 1.00 71.81 194 ASN A C 1
ATOM 1457 O O . ASN A 1 194 ? -8.277 -2.393 -17.593 1.00 71.81 194 ASN A O 1
ATOM 1461 N N . ARG A 1 195 ? -8.449 -3.073 -19.730 1.00 81.69 195 ARG A N 1
ATOM 1462 C CA . ARG A 1 195 ? -9.488 -4.078 -19.465 1.00 81.69 195 ARG A CA 1
ATOM 1463 C C . ARG A 1 195 ? -8.990 -5.203 -18.569 1.00 81.69 195 ARG A C 1
ATOM 1465 O O . ARG A 1 195 ? -9.750 -5.650 -17.726 1.00 81.69 195 ARG A O 1
ATOM 1472 N N . ALA A 1 196 ? -7.736 -5.627 -18.718 1.00 83.56 196 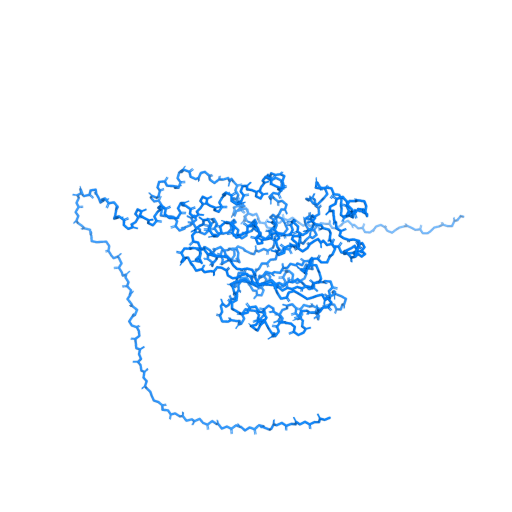ALA A N 1
ATOM 1473 C CA . ALA A 1 196 ? -7.154 -6.672 -17.878 1.00 83.56 196 ALA A CA 1
ATOM 1474 C C . ALA A 1 196 ? -7.000 -6.201 -16.422 1.00 83.56 196 ALA A C 1
ATOM 1476 O O . ALA A 1 196 ? -7.515 -6.851 -15.516 1.00 83.56 196 ALA A O 1
ATOM 1477 N N . SER A 1 197 ? -6.427 -5.010 -16.198 1.00 86.62 197 SER A N 1
ATOM 1478 C CA . SER A 1 197 ? -6.357 -4.412 -14.857 1.00 86.62 197 SER A CA 1
ATOM 1479 C C . SER A 1 197 ? -7.736 -4.158 -14.241 1.00 86.62 197 SER A C 1
ATOM 1481 O O . SER A 1 197 ? -7.920 -4.368 -13.047 1.00 86.62 197 SER A O 1
ATOM 1483 N N . GLU A 1 198 ? -8.720 -3.725 -15.038 1.00 88.69 198 GLU A N 1
ATOM 1484 C CA . GLU A 1 198 ? -10.084 -3.503 -14.548 1.00 88.69 198 GLU A CA 1
ATOM 1485 C C . GLU A 1 198 ? -10.788 -4.825 -14.222 1.00 88.69 198 GLU A C 1
ATOM 1487 O O . GLU A 1 198 ? -11.401 -4.940 -13.165 1.00 88.69 198 GLU A O 1
ATOM 1492 N N . ALA A 1 199 ? -10.686 -5.831 -15.093 1.00 89.56 199 ALA A N 1
ATOM 1493 C CA . ALA A 1 199 ? -11.248 -7.157 -14.859 1.00 89.56 199 ALA A CA 1
ATOM 1494 C C . ALA A 1 199 ? -10.637 -7.798 -13.609 1.00 89.56 199 ALA A C 1
ATOM 1496 O O . ALA A 1 199 ? -11.369 -8.333 -12.781 1.00 89.56 199 ALA A O 1
ATOM 1497 N N . PHE A 1 200 ? -9.321 -7.669 -13.428 1.00 92.94 200 PHE A N 1
ATOM 1498 C CA . PHE A 1 200 ? -8.639 -8.105 -12.217 1.00 92.94 200 PHE A CA 1
ATOM 1499 C C . PHE A 1 200 ? -9.159 -7.357 -10.984 1.00 92.94 200 PHE A C 1
ATOM 1501 O O . PHE A 1 200 ? -9.482 -7.988 -9.984 1.00 92.94 200 PHE A O 1
ATOM 1508 N N . ALA A 1 201 ? -9.276 -6.024 -11.042 1.00 93.19 201 ALA A N 1
ATOM 1509 C CA . ALA A 1 201 ? -9.801 -5.237 -9.927 1.00 93.19 201 ALA A CA 1
ATOM 1510 C C . ALA A 1 201 ? -11.240 -5.644 -9.574 1.00 93.19 201 ALA A C 1
ATOM 1512 O O . ALA A 1 201 ? -11.556 -5.806 -8.401 1.00 93.19 201 ALA A O 1
ATOM 1513 N N . ARG A 1 202 ? -12.103 -5.879 -10.571 1.00 93.19 202 ARG A N 1
ATOM 1514 C CA . ARG A 1 202 ? -13.474 -6.374 -10.360 1.00 93.19 202 ARG A CA 1
ATOM 1515 C C . ARG A 1 202 ? -13.493 -7.769 -9.740 1.00 93.19 202 ARG A C 1
ATOM 1517 O O . ARG A 1 202 ? -14.285 -7.993 -8.833 1.00 93.19 202 ARG A O 1
ATOM 1524 N N . ALA A 1 203 ? -12.628 -8.675 -10.195 1.00 94.19 203 ALA A N 1
ATOM 1525 C CA . ALA A 1 203 ? -12.508 -10.012 -9.623 1.00 94.19 203 ALA A CA 1
ATOM 1526 C C . ALA A 1 203 ? -12.051 -9.949 -8.158 1.00 94.19 203 ALA A C 1
ATOM 1528 O O . ALA A 1 203 ? -12.693 -10.548 -7.302 1.00 94.19 203 ALA A O 1
ATOM 1529 N N . ALA A 1 204 ? -11.019 -9.152 -7.860 1.00 95.62 204 ALA A N 1
ATOM 1530 C CA . ALA A 1 204 ? -10.542 -8.931 -6.498 1.00 95.62 204 ALA A CA 1
ATOM 1531 C C . ALA A 1 204 ? -11.645 -8.337 -5.609 1.00 95.62 204 ALA A C 1
ATOM 1533 O O . ALA A 1 204 ? -11.952 -8.886 -4.562 1.00 95.62 204 ALA A O 1
ATOM 1534 N N . LEU A 1 205 ? -12.299 -7.257 -6.041 1.00 95.00 205 LEU A N 1
ATOM 1535 C CA . LEU A 1 205 ? -13.358 -6.589 -5.272 1.00 95.00 205 LEU A CA 1
ATOM 1536 C C . LEU A 1 205 ? -14.639 -7.427 -5.126 1.00 95.00 205 LEU A C 1
ATOM 1538 O O . LEU A 1 205 ? -15.443 -7.149 -4.239 1.00 95.00 205 LEU A O 1
ATOM 1542 N N . GLY A 1 206 ? -14.831 -8.434 -5.982 1.00 94.88 206 GLY A N 1
ATOM 1543 C CA . GLY A 1 206 ? -15.923 -9.403 -5.902 1.00 94.88 206 GLY A CA 1
ATOM 1544 C C . GLY A 1 206 ? -15.666 -10.573 -4.948 1.00 94.88 206 GLY A C 1
ATOM 1545 O O . GLY A 1 206 ? -16.573 -11.376 -4.739 1.00 94.88 206 GLY A O 1
ATOM 1546 N N . MET A 1 207 ? -14.462 -10.689 -4.374 1.00 95.62 207 MET A N 1
ATOM 1547 C CA . MET A 1 207 ? -14.150 -11.704 -3.361 1.00 95.62 207 MET A CA 1
ATOM 1548 C C . MET A 1 207 ? -14.953 -11.472 -2.073 1.00 95.62 207 MET A C 1
ATOM 1550 O O . MET A 1 207 ? -15.433 -10.368 -1.811 1.00 95.62 207 MET A O 1
ATOM 1554 N N . HIS A 1 208 ? -15.075 -12.510 -1.244 1.00 94.75 208 HIS A N 1
ATOM 1555 C CA . HIS A 1 208 ? -15.897 -12.491 -0.031 1.00 94.75 208 HIS A CA 1
ATOM 1556 C C . HIS A 1 208 ? -15.475 -11.400 0.971 1.00 94.75 208 HIS A C 1
ATOM 1558 O O . HIS A 1 208 ? -16.323 -10.644 1.447 1.00 94.75 208 HIS A O 1
ATOM 1564 N N . SER A 1 209 ? -14.177 -11.251 1.244 1.00 93.88 209 SER A N 1
ATOM 1565 C CA . SER A 1 209 ? -13.640 -10.175 2.090 1.00 93.88 209 SER A CA 1
ATOM 1566 C C . SER A 1 209 ? -13.767 -8.774 1.478 1.00 93.88 209 SER A C 1
ATOM 1568 O O . SER A 1 209 ? -13.518 -7.776 2.168 1.00 93.88 209 SER A O 1
ATOM 1570 N N . GLN A 1 210 ? -14.123 -8.685 0.189 1.00 95.81 210 GLN A N 1
ATOM 1571 C CA . GLN A 1 210 ? -14.135 -7.466 -0.618 1.00 95.81 210 GLN A CA 1
ATOM 1572 C C . GLN A 1 210 ? -12.838 -6.661 -0.431 1.00 95.81 210 GLN A C 1
ATOM 1574 O O . GLN A 1 210 ? -12.917 -5.530 0.042 1.00 95.81 210 GLN A O 1
ATOM 1579 N N . PRO A 1 211 ? -11.641 -7.213 -0.691 1.00 97.19 211 PRO A N 1
ATOM 1580 C CA . PRO A 1 211 ? -10.355 -6.630 -0.305 1.00 97.19 211 PRO A CA 1
ATOM 1581 C C . PRO A 1 211 ? -10.182 -5.177 -0.757 1.00 97.19 211 PRO A C 1
ATOM 1583 O O . PRO A 1 211 ? -10.734 -4.739 -1.761 1.00 97.19 211 PRO A O 1
ATOM 1586 N N . LEU A 1 212 ? -9.350 -4.422 -0.046 1.00 97.50 212 LEU A N 1
ATOM 1587 C CA . LEU A 1 212 ? -8.810 -3.169 -0.570 1.00 97.50 212 LEU A CA 1
ATOM 1588 C C . LEU A 1 212 ? -7.953 -3.468 -1.805 1.00 97.50 212 LEU A C 1
ATOM 1590 O O . LEU A 1 212 ? -7.126 -4.378 -1.780 1.00 97.50 212 LEU A O 1
ATOM 1594 N N . PHE A 1 213 ? -8.106 -2.682 -2.867 1.00 96.75 213 PHE A N 1
ATOM 1595 C CA . PHE A 1 213 ? -7.325 -2.865 -4.088 1.00 96.75 213 PHE A CA 1
ATOM 1596 C C . PHE A 1 213 ? -6.180 -1.851 -4.185 1.00 96.75 213 PHE A C 1
ATOM 1598 O O . PHE A 1 213 ? -6.415 -0.640 -4.193 1.00 96.75 213 PHE A O 1
ATOM 1605 N N . LEU A 1 214 ? -4.947 -2.344 -4.298 1.00 97.06 214 LEU A N 1
ATOM 1606 C CA . LEU A 1 214 ? -3.746 -1.530 -4.478 1.00 97.06 214 LEU A CA 1
ATOM 1607 C C . LEU A 1 214 ? -3.150 -1.744 -5.874 1.00 97.06 214 LEU A C 1
ATOM 1609 O O . LEU A 1 214 ? -2.688 -2.831 -6.210 1.00 97.06 214 LEU A O 1
ATOM 1613 N N . LEU A 1 215 ? -3.075 -0.681 -6.667 1.00 95.44 215 LEU A N 1
ATOM 1614 C CA . LEU A 1 215 ? -2.405 -0.681 -7.965 1.00 95.44 215 LEU A CA 1
ATOM 1615 C C . LEU A 1 215 ? -0.962 -0.165 -7.842 1.00 95.44 215 LEU A C 1
ATOM 1617 O O . LEU A 1 215 ? -0.747 0.969 -7.430 1.00 95.44 215 LEU A O 1
ATOM 1621 N N . VAL A 1 216 ? 0.037 -0.939 -8.255 1.00 94.88 216 VAL A N 1
ATOM 1622 C CA . VAL A 1 216 ? 1.431 -0.471 -8.357 1.00 94.88 216 VAL A CA 1
ATOM 1623 C C . VAL A 1 216 ? 1.781 -0.317 -9.834 1.00 94.88 216 VAL A C 1
ATOM 1625 O O . VAL A 1 216 ? 2.095 -1.296 -10.515 1.00 94.88 216 VAL A O 1
ATOM 1628 N N . ASP A 1 217 ? 1.676 0.907 -10.358 1.00 91.44 217 ASP A N 1
ATOM 1629 C CA . ASP A 1 217 ? 1.778 1.160 -11.797 1.00 91.44 217 ASP A CA 1
ATOM 1630 C C . ASP A 1 217 ? 2.155 2.609 -12.137 1.00 91.44 217 ASP A C 1
ATOM 1632 O O . ASP A 1 217 ? 1.710 3.562 -11.502 1.00 91.44 217 ASP A O 1
ATOM 1636 N N . ASP A 1 218 ? 2.926 2.765 -13.209 1.00 86.94 218 ASP A N 1
ATOM 1637 C CA . ASP A 1 218 ? 3.307 4.049 -13.793 1.00 86.94 218 ASP A CA 1
ATOM 1638 C C . ASP A 1 218 ? 2.309 4.560 -14.836 1.00 86.94 218 ASP A C 1
ATOM 1640 O O . ASP A 1 218 ? 2.353 5.723 -15.245 1.00 86.94 218 ASP A O 1
ATOM 1644 N N . ASN A 1 219 ? 1.377 3.716 -15.284 1.00 87.00 219 ASN A N 1
ATOM 1645 C CA . ASN A 1 219 ? 0.422 4.120 -16.298 1.00 87.00 219 ASN A CA 1
ATOM 1646 C C . ASN A 1 219 ? -0.661 5.065 -15.750 1.00 87.00 219 ASN A C 1
ATOM 1648 O O . ASN A 1 219 ? -1.624 4.639 -15.111 1.00 87.00 219 ASN A O 1
ATOM 1652 N N . ALA A 1 220 ? -0.563 6.343 -16.125 1.00 83.12 220 ALA A N 1
ATOM 1653 C CA . ALA A 1 220 ? -1.510 7.389 -15.738 1.00 83.12 220 ALA A CA 1
ATOM 1654 C C . ALA A 1 220 ? -2.979 7.087 -16.102 1.00 83.12 220 ALA A C 1
ATOM 1656 O O . ALA A 1 220 ? -3.890 7.503 -15.389 1.00 83.12 220 ALA A O 1
ATOM 1657 N N . ARG A 1 221 ? -3.246 6.363 -17.202 1.00 82.88 221 ARG A N 1
ATOM 1658 C CA . ARG A 1 221 ? -4.625 6.023 -17.595 1.00 82.88 221 ARG A CA 1
ATOM 1659 C C . ARG A 1 221 ? -5.215 4.958 -16.675 1.00 82.88 221 ARG A C 1
ATOM 1661 O O . ARG A 1 221 ? -6.370 5.102 -16.284 1.00 82.88 221 ARG A O 1
ATOM 1668 N N . ARG A 1 222 ? -4.448 3.923 -16.313 1.00 86.56 222 ARG A N 1
ATOM 1669 C CA . ARG A 1 222 ? -4.887 2.884 -15.366 1.00 86.56 222 ARG A CA 1
ATOM 1670 C C . ARG A 1 222 ? -5.078 3.455 -13.967 1.00 86.56 222 ARG A C 1
ATOM 1672 O O . ARG A 1 222 ? -6.129 3.231 -13.375 1.00 86.56 222 ARG A O 1
ATOM 1679 N N . THR A 1 223 ? -4.150 4.276 -13.481 1.00 85.69 223 THR A N 1
ATOM 1680 C CA . THR A 1 223 ? -4.275 4.911 -12.157 1.00 85.69 223 THR A CA 1
ATOM 1681 C C . THR A 1 223 ? -5.442 5.905 -12.081 1.00 85.69 223 THR A C 1
ATOM 1683 O O . THR A 1 223 ? -6.176 5.923 -11.089 1.00 85.69 223 THR A O 1
ATOM 1686 N N . ALA A 1 224 ? -5.701 6.675 -13.144 1.00 80.75 224 ALA A N 1
ATOM 1687 C CA . ALA A 1 224 ? -6.883 7.537 -13.225 1.00 80.75 224 ALA A CA 1
ATOM 1688 C C . ALA A 1 224 ? -8.192 6.733 -13.323 1.00 80.75 224 ALA A C 1
ATOM 1690 O O . ALA A 1 224 ? -9.190 7.094 -12.700 1.00 80.75 224 ALA A O 1
ATOM 1691 N N . SER A 1 225 ? -8.200 5.636 -14.091 1.00 81.19 225 SER A N 1
ATOM 1692 C CA . SER A 1 225 ? -9.361 4.744 -14.199 1.00 81.19 225 SER A CA 1
ATOM 1693 C C . SER A 1 225 ? -9.712 4.122 -12.850 1.00 81.19 225 SER A C 1
ATOM 1695 O O . SER A 1 225 ? -10.883 4.103 -12.481 1.00 81.19 225 SER A O 1
ATOM 1697 N N . LEU A 1 226 ? -8.698 3.686 -12.096 1.00 80.25 226 LEU A N 1
ATOM 1698 C CA . LEU A 1 226 ? -8.857 3.156 -10.747 1.00 80.25 226 LEU A CA 1
ATOM 1699 C C . LEU A 1 226 ? -9.564 4.153 -9.827 1.00 80.25 226 LEU A C 1
ATOM 1701 O O . LEU A 1 226 ? -10.573 3.825 -9.207 1.00 80.25 226 LEU A O 1
ATOM 1705 N N . SER A 1 227 ? -9.041 5.380 -9.794 1.00 73.44 227 SER A N 1
ATOM 1706 C CA . SER A 1 227 ? -9.517 6.435 -8.899 1.00 73.44 227 SER A CA 1
ATOM 1707 C C . SER A 1 227 ? -10.977 6.801 -9.160 1.00 73.44 227 SER A C 1
ATOM 1709 O O . SER A 1 227 ? -11.687 7.152 -8.231 1.00 73.44 227 SER A O 1
ATOM 1711 N N . ARG A 1 228 ? -11.446 6.705 -10.410 1.00 77.69 228 ARG A N 1
ATOM 1712 C CA . ARG A 1 228 ? -12.845 7.008 -10.753 1.00 77.69 228 ARG A CA 1
ATOM 1713 C C . ARG A 1 228 ? -13.791 5.835 -10.530 1.00 77.69 228 ARG A C 1
ATOM 1715 O O . ARG A 1 228 ? -14.911 6.042 -10.087 1.00 77.69 228 ARG A O 1
ATOM 1722 N N . ALA A 1 229 ? -13.376 4.622 -10.886 1.00 85.19 229 ALA A N 1
ATOM 1723 C CA . ALA A 1 229 ? -14.279 3.473 -10.905 1.00 85.19 229 ALA A CA 1
ATOM 1724 C C . ALA A 1 229 ? -14.417 2.783 -9.540 1.00 85.19 229 ALA A C 1
ATOM 1726 O O . ALA A 1 229 ? -15.427 2.128 -9.295 1.00 85.19 229 ALA A O 1
ATOM 1727 N N . PHE A 1 230 ? -13.413 2.910 -8.665 1.00 89.31 230 PHE A N 1
ATOM 1728 C CA . PHE A 1 230 ? -13.299 2.087 -7.458 1.00 89.31 230 PHE A CA 1
ATOM 1729 C C . PHE A 1 230 ? -12.937 2.880 -6.191 1.00 89.31 230 PHE A C 1
ATOM 1731 O O . PHE A 1 230 ? -12.522 2.296 -5.194 1.00 89.31 230 PHE A O 1
ATOM 1738 N N . GLU A 1 231 ? -13.097 4.207 -6.166 1.00 89.25 231 GLU A N 1
ATOM 1739 C CA . GLU A 1 231 ? -12.771 4.974 -4.952 1.00 89.25 231 GLU A CA 1
ATOM 1740 C C . GLU A 1 231 ? -13.602 4.569 -3.727 1.00 89.25 231 GLU A C 1
ATOM 1742 O O . GLU A 1 231 ? -13.074 4.510 -2.616 1.00 89.25 231 GLU A O 1
ATOM 1747 N N . ALA A 1 232 ? -14.878 4.224 -3.925 1.00 92.19 232 ALA A N 1
ATOM 1748 C CA . ALA A 1 232 ? -15.778 3.821 -2.848 1.00 92.19 232 ALA A CA 1
ATOM 1749 C C . ALA A 1 232 ? -15.358 2.499 -2.178 1.00 92.19 232 ALA A C 1
ATOM 1751 O O . ALA A 1 232 ? -15.740 2.249 -1.037 1.00 92.19 232 ALA A O 1
ATOM 1752 N N . SER A 1 233 ? -14.550 1.668 -2.850 1.00 92.38 233 SER A N 1
ATOM 1753 C CA . SER A 1 233 ? -13.993 0.441 -2.268 1.00 92.38 233 SER A CA 1
ATOM 1754 C C . SER A 1 233 ? -12.648 0.652 -1.565 1.00 92.38 233 SER A C 1
ATOM 1756 O O . SER A 1 233 ? -12.100 -0.294 -0.999 1.00 92.38 233 SER A O 1
ATOM 1758 N N . GLY A 1 234 ? -12.113 1.880 -1.563 1.00 93.75 234 GLY A N 1
ATOM 1759 C CA . GLY A 1 234 ? -10.793 2.184 -1.006 1.00 93.75 234 GLY A CA 1
ATOM 1760 C C . GLY A 1 234 ? -9.637 1.930 -1.975 1.00 93.75 234 GLY A C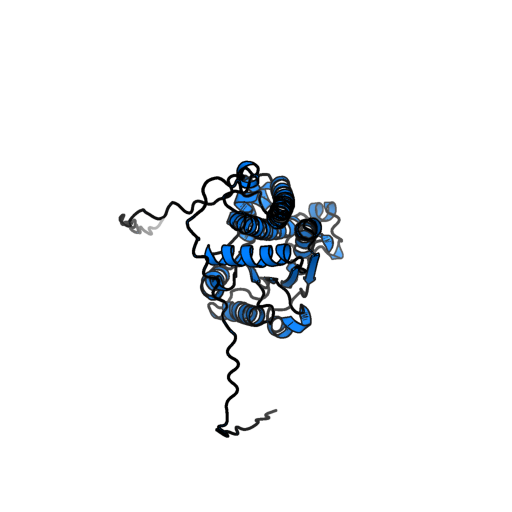 1
ATOM 1761 O O . GLY A 1 234 ? -8.487 1.823 -1.538 1.00 93.75 234 GLY A O 1
ATOM 1762 N N . ALA A 1 235 ? -9.916 1.805 -3.278 1.00 95.19 235 ALA A N 1
ATOM 1763 C CA . ALA A 1 235 ? -8.879 1.555 -4.267 1.00 95.19 235 ALA A CA 1
ATOM 1764 C C . ALA A 1 235 ? -7.904 2.736 -4.385 1.00 95.19 235 ALA A C 1
ATOM 1766 O O . ALA A 1 235 ? -8.304 3.899 -4.470 1.00 95.19 235 ALA A O 1
ATOM 1767 N N . HIS A 1 236 ? -6.611 2.430 -4.408 1.00 96.06 236 HIS A N 1
ATOM 1768 C CA . HIS A 1 236 ? -5.534 3.418 -4.448 1.00 96.06 236 HIS A CA 1
ATOM 1769 C C . HIS A 1 236 ? -4.343 2.892 -5.249 1.00 96.06 236 HIS A C 1
ATOM 1771 O O . HIS A 1 236 ? -4.259 1.701 -5.553 1.00 96.06 236 HIS A O 1
ATOM 1777 N N . ALA A 1 237 ? -3.421 3.781 -5.613 1.00 96.00 237 ALA A N 1
ATOM 1778 C CA . ALA A 1 237 ? -2.255 3.427 -6.403 1.00 96.00 237 ALA A CA 1
ATOM 1779 C C . ALA A 1 237 ? -0.952 4.027 -5.874 1.00 96.00 237 ALA A C 1
ATOM 1781 O O . ALA A 1 237 ? -0.943 5.117 -5.305 1.00 96.00 237 ALA A O 1
ATOM 1782 N N . ILE A 1 238 ? 0.150 3.335 -6.151 1.00 96.00 238 ILE A N 1
ATOM 1783 C CA . ILE A 1 238 ? 1.520 3.834 -6.041 1.00 96.00 238 ILE A CA 1
ATOM 1784 C C . ILE A 1 238 ? 2.095 3.934 -7.452 1.00 96.00 238 ILE A C 1
ATOM 1786 O O . ILE A 1 238 ? 1.976 2.989 -8.230 1.00 96.00 238 ILE A O 1
ATOM 1790 N N . VAL A 1 239 ? 2.725 5.068 -7.762 1.00 94.12 239 VAL A N 1
ATOM 1791 C CA . VAL A 1 239 ? 3.344 5.388 -9.057 1.00 94.12 239 VAL A CA 1
ATOM 1792 C C . VAL A 1 239 ? 4.870 5.340 -8.914 1.00 94.12 239 VAL A C 1
ATOM 1794 O O . VAL A 1 239 ? 5.473 6.328 -8.482 1.00 94.12 239 VAL A O 1
ATOM 1797 N N . PRO A 1 240 ? 5.533 4.213 -9.239 1.00 91.12 240 PRO A N 1
ATOM 1798 C CA . PRO A 1 240 ? 6.955 4.021 -8.951 1.00 91.12 240 PRO A CA 1
ATOM 1799 C C . PRO A 1 240 ? 7.895 5.071 -9.566 1.00 91.12 240 PRO A C 1
ATOM 1801 O O . PRO A 1 240 ? 8.923 5.394 -8.978 1.00 91.12 240 PRO A O 1
ATOM 1804 N N . SER A 1 241 ? 7.584 5.621 -10.733 1.00 87.31 241 SER A N 1
ATOM 1805 C CA . SER A 1 241 ? 8.356 6.675 -11.406 1.00 87.31 241 SER A CA 1
ATOM 1806 C C . SER A 1 241 ? 8.356 7.995 -10.635 1.00 87.31 241 SER A C 1
ATOM 1808 O O . SER A 1 241 ? 9.334 8.733 -10.690 1.00 87.31 241 SER A O 1
ATOM 1810 N N . ARG A 1 242 ? 7.332 8.281 -9.824 1.00 89.94 242 ARG A N 1
ATOM 1811 C CA . ARG A 1 242 ? 7.322 9.472 -8.955 1.00 89.94 242 ARG A CA 1
ATOM 1812 C C . ARG A 1 242 ? 8.262 9.348 -7.756 1.00 89.94 242 ARG A C 1
ATOM 1814 O O . ARG A 1 242 ? 8.578 10.350 -7.131 1.00 89.94 242 ARG A O 1
ATOM 1821 N N . LEU A 1 243 ? 8.766 8.145 -7.480 1.00 86.38 243 LEU A N 1
ATOM 1822 C CA . LEU A 1 243 ? 9.782 7.891 -6.455 1.00 86.38 243 LEU A CA 1
ATOM 1823 C C . LEU A 1 243 ? 11.211 8.131 -6.970 1.00 86.38 243 LEU A C 1
ATOM 1825 O O . LEU A 1 243 ? 12.167 7.963 -6.215 1.00 86.38 243 LEU A O 1
ATOM 1829 N N . LEU A 1 244 ? 11.389 8.512 -8.243 1.00 73.12 244 LEU A N 1
ATOM 1830 C CA . LEU A 1 244 ? 12.700 8.806 -8.834 1.00 73.12 244 LEU A CA 1
ATOM 1831 C C . LEU A 1 244 ? 13.548 9.810 -8.032 1.00 73.12 244 LEU A C 1
ATOM 1833 O O . LEU A 1 244 ? 14.733 9.525 -7.866 1.00 73.12 244 LEU A O 1
ATOM 1837 N N . PRO A 1 245 ? 13.004 10.913 -7.480 1.00 65.25 245 PRO A N 1
ATOM 1838 C CA . PRO A 1 245 ? 13.794 11.847 -6.676 1.00 65.25 245 PRO A CA 1
ATOM 1839 C C . PRO A 1 245 ? 14.391 11.194 -5.423 1.00 65.25 245 PRO A C 1
ATOM 1841 O O . PRO A 1 245 ? 15.561 11.406 -5.119 1.00 65.25 245 PRO A O 1
ATOM 1844 N N . LEU A 1 246 ? 13.630 10.321 -4.751 1.00 63.69 246 LEU A N 1
ATOM 1845 C CA . LEU A 1 246 ? 14.130 9.545 -3.610 1.00 63.69 246 LEU A CA 1
ATOM 1846 C C . LEU A 1 246 ? 15.170 8.523 -4.030 1.00 63.69 246 LEU A C 1
ATOM 1848 O O . LEU A 1 246 ? 16.135 8.292 -3.315 1.00 63.69 246 LEU A O 1
ATOM 1852 N N . ARG A 1 247 ? 15.002 7.927 -5.210 1.00 62.75 247 ARG A N 1
ATOM 1853 C CA . ARG A 1 247 ? 15.988 6.997 -5.764 1.00 62.75 247 ARG A CA 1
ATOM 1854 C C . ARG A 1 247 ? 17.294 7.720 -6.075 1.00 62.75 247 ARG A C 1
ATOM 1856 O O . ARG A 1 247 ? 18.337 7.214 -5.705 1.00 62.75 247 ARG A O 1
ATOM 1863 N N . GLY A 1 248 ? 17.244 8.907 -6.679 1.00 50.75 248 GLY A N 1
ATOM 1864 C CA . GLY A 1 248 ? 18.425 9.724 -6.971 1.00 50.75 248 GLY A CA 1
ATOM 1865 C C . GLY A 1 248 ? 19.147 10.210 -5.712 1.00 50.75 248 GLY A C 1
ATOM 1866 O O . GLY A 1 248 ? 20.364 10.068 -5.624 1.00 50.75 248 GLY A O 1
ATOM 1867 N N . ALA A 1 249 ? 18.401 10.699 -4.714 1.00 51.72 249 ALA A N 1
ATOM 1868 C CA . ALA A 1 249 ? 18.941 11.104 -3.412 1.00 51.72 249 ALA A CA 1
ATOM 1869 C C . ALA A 1 249 ? 19.540 9.926 -2.622 1.00 51.72 249 ALA A C 1
ATOM 1871 O O . ALA A 1 249 ? 20.467 10.104 -1.837 1.00 51.72 249 ALA A O 1
ATOM 1872 N N . LEU A 1 250 ? 19.049 8.711 -2.875 1.00 49.59 250 LEU A N 1
ATOM 1873 C CA . LEU A 1 250 ? 19.567 7.465 -2.319 1.00 49.59 250 LEU A CA 1
ATOM 1874 C C . LEU A 1 250 ? 20.553 6.750 -3.267 1.00 49.59 250 LEU A C 1
ATOM 1876 O O . LEU A 1 250 ? 20.842 5.591 -3.007 1.00 49.59 250 LEU A O 1
ATOM 1880 N N . ALA A 1 251 ? 21.127 7.433 -4.275 1.00 42.97 251 ALA A N 1
ATOM 1881 C CA . ALA A 1 251 ? 22.053 6.967 -5.333 1.00 42.97 251 ALA A CA 1
ATOM 1882 C C . ALA A 1 251 ? 21.423 6.199 -6.542 1.00 42.97 251 ALA A C 1
ATOM 1884 O O . ALA A 1 251 ? 20.389 5.545 -6.409 1.00 42.97 251 ALA A O 1
ATOM 1885 N N . PRO A 1 252 ? 22.042 6.245 -7.749 1.00 41.28 252 PRO A N 1
ATOM 1886 C CA . PRO A 1 252 ? 21.349 6.151 -9.047 1.00 41.28 252 PRO A CA 1
ATOM 1887 C C . PRO A 1 252 ? 20.646 4.823 -9.397 1.00 41.28 252 PRO A C 1
ATOM 1889 O O . PRO A 1 252 ? 20.936 3.764 -8.850 1.00 41.28 252 PRO A O 1
ATOM 1892 N N . TRP A 1 253 ? 19.722 4.941 -10.365 1.00 39.03 253 TRP A N 1
ATOM 1893 C CA . TRP A 1 253 ? 18.744 3.956 -10.872 1.00 39.03 253 TRP A CA 1
ATOM 1894 C C . TRP A 1 253 ? 19.349 2.657 -11.418 1.00 39.03 253 TRP A C 1
ATOM 1896 O O . TRP A 1 253 ? 18.768 1.585 -11.260 1.00 39.03 253 TRP A O 1
ATOM 1906 N N . ASN A 1 254 ? 20.520 2.775 -12.040 1.00 44.91 254 ASN A N 1
ATOM 1907 C CA . ASN A 1 254 ? 21.285 1.660 -12.566 1.00 44.91 254 ASN A CA 1
ATOM 1908 C C . ASN A 1 254 ? 22.339 1.324 -11.531 1.00 44.91 254 ASN A C 1
ATOM 1910 O O . ASN A 1 254 ? 23.430 1.896 -11.543 1.00 44.91 254 ASN A O 1
ATOM 1914 N N . GLU A 1 255 ? 22.005 0.416 -10.621 1.00 51.66 255 GLU A N 1
ATOM 1915 C CA . GLU A 1 255 ? 23.053 -0.197 -9.829 1.00 51.66 255 GLU A CA 1
ATOM 1916 C C . GLU A 1 255 ? 24.013 -0.869 -10.805 1.00 51.66 255 GLU A C 1
ATOM 1918 O O . GLU A 1 255 ? 23.655 -1.787 -11.543 1.00 51.66 255 GLU A O 1
ATOM 1923 N N . THR A 1 256 ? 25.232 -0.344 -10.878 1.00 54.12 256 THR A N 1
ATOM 1924 C CA . THR A 1 256 ? 26.288 -0.950 -11.681 1.00 54.12 256 THR A CA 1
ATOM 1925 C C . THR A 1 256 ? 26.459 -2.403 -11.247 1.00 54.12 256 THR A C 1
ATOM 1927 O O . THR A 1 256 ? 26.174 -2.766 -10.103 1.00 54.12 256 THR A O 1
ATOM 1930 N N . ALA A 1 257 ? 27.004 -3.253 -12.116 1.00 52.31 257 ALA A N 1
ATOM 1931 C CA . ALA A 1 257 ? 27.343 -4.622 -11.731 1.00 52.31 257 ALA A CA 1
ATOM 1932 C C . ALA A 1 257 ? 28.228 -4.679 -10.462 1.00 52.31 257 ALA A C 1
ATOM 1934 O O . ALA A 1 257 ? 28.181 -5.671 -9.739 1.00 52.31 257 ALA A O 1
ATOM 1935 N N . ALA A 1 258 ? 28.996 -3.617 -10.172 1.00 54.78 258 ALA A N 1
ATOM 1936 C CA . ALA A 1 258 ? 29.766 -3.443 -8.942 1.00 54.78 258 ALA A CA 1
ATOM 1937 C C . ALA A 1 258 ? 28.893 -3.106 -7.718 1.00 54.78 258 ALA A C 1
ATOM 1939 O O . ALA A 1 258 ? 29.129 -3.657 -6.650 1.00 54.78 258 ALA A O 1
ATOM 1940 N N . GLN A 1 259 ? 27.854 -2.279 -7.864 1.00 56.75 259 GLN A N 1
ATOM 1941 C CA . GLN A 1 259 ? 26.875 -2.009 -6.801 1.00 56.75 259 GLN A CA 1
ATOM 1942 C C . GLN A 1 259 ? 26.000 -3.235 -6.515 1.00 56.75 259 GLN A C 1
ATOM 1944 O O . GLN A 1 259 ? 25.819 -3.580 -5.354 1.00 56.75 259 GLN A O 1
ATOM 1949 N N . MET A 1 260 ? 25.565 -3.964 -7.547 1.00 54.84 260 MET A N 1
ATOM 1950 C CA . MET A 1 260 ? 24.879 -5.250 -7.367 1.00 54.84 260 MET A CA 1
ATOM 1951 C C . MET A 1 260 ? 25.795 -6.300 -6.714 1.00 54.84 260 MET A C 1
ATOM 1953 O O . MET A 1 260 ? 25.335 -7.092 -5.898 1.00 54.84 260 MET A O 1
ATOM 1957 N N . LYS A 1 261 ? 27.104 -6.289 -7.028 1.00 52.94 261 LYS A N 1
ATOM 1958 C CA . LYS A 1 261 ? 28.123 -7.123 -6.358 1.00 52.94 261 LYS A CA 1
ATOM 1959 C C . LYS A 1 261 ? 28.306 -6.734 -4.887 1.00 52.94 261 LYS A C 1
ATOM 1961 O O . LYS A 1 261 ? 28.416 -7.622 -4.054 1.00 52.94 261 LYS A O 1
ATOM 1966 N N . ALA A 1 262 ? 28.335 -5.436 -4.582 1.00 56.91 262 ALA A N 1
ATOM 1967 C CA . ALA A 1 262 ? 28.489 -4.907 -3.226 1.00 56.91 262 ALA A CA 1
ATOM 1968 C C . ALA A 1 262 ? 27.248 -5.140 -2.348 1.00 56.91 262 ALA A C 1
ATOM 1970 O O . ALA A 1 262 ? 27.363 -5.197 -1.133 1.00 56.91 262 ALA A O 1
ATOM 1971 N N . GLN A 1 263 ? 26.074 -5.303 -2.961 1.00 54.41 263 GLN A N 1
ATOM 1972 C CA . GLN A 1 263 ? 24.826 -5.684 -2.290 1.00 54.41 263 GLN A CA 1
ATOM 1973 C C . GLN A 1 263 ? 24.605 -7.208 -2.263 1.00 54.41 263 GLN A C 1
ATOM 1975 O O . GLN A 1 263 ? 23.488 -7.670 -2.031 1.00 54.41 263 GLN A O 1
ATOM 1980 N N . GLU A 1 264 ? 25.668 -7.977 -2.530 1.00 56.41 264 GLU A N 1
ATOM 1981 C CA . GLU A 1 264 ? 25.724 -9.443 -2.483 1.00 56.41 264 GLU A CA 1
ATOM 1982 C C . GLU A 1 264 ? 24.777 -10.164 -3.455 1.00 56.41 264 GLU A C 1
ATOM 1984 O O . GLU A 1 264 ? 24.578 -11.368 -3.320 1.00 56.41 264 GLU A O 1
ATOM 1989 N N . CYS A 1 265 ? 24.179 -9.477 -4.438 1.00 55.69 265 CYS A N 1
ATOM 1990 C CA . CYS A 1 265 ? 23.226 -10.099 -5.362 1.00 55.69 265 CYS A CA 1
ATOM 1991 C C . CYS A 1 265 ? 23.923 -11.237 -6.144 1.00 55.69 265 CYS A C 1
ATOM 1993 O O . CYS A 1 265 ? 24.938 -10.968 -6.817 1.00 55.69 265 CYS A O 1
ATOM 1995 N N . PRO A 1 266 ? 23.424 -12.495 -6.076 1.00 57.28 266 PRO A N 1
ATOM 1996 C CA . PRO A 1 266 ? 24.067 -13.635 -6.712 1.00 57.28 266 PRO A CA 1
ATOM 1997 C C . PRO A 1 266 ? 24.226 -13.369 -8.202 1.00 57.28 266 PRO A C 1
ATOM 1999 O O . PRO A 1 266 ? 23.370 -12.748 -8.835 1.00 57.28 266 PRO A O 1
ATOM 2002 N N . ARG A 1 267 ? 25.329 -13.834 -8.795 1.00 58.94 267 ARG A N 1
ATOM 2003 C CA . ARG A 1 267 ? 25.605 -13.604 -10.223 1.00 58.94 267 ARG A CA 1
ATOM 2004 C C . ARG A 1 267 ? 24.474 -14.137 -11.114 1.00 58.94 267 ARG A C 1
ATOM 2006 O O . ARG A 1 267 ? 24.181 -13.525 -12.133 1.00 58.94 267 ARG A O 1
ATOM 2013 N N . GLU A 1 268 ? 23.811 -15.203 -10.675 1.00 60.66 268 GLU A N 1
ATOM 2014 C CA . GLU A 1 268 ? 22.625 -15.824 -11.286 1.00 60.66 268 GLU A CA 1
ATOM 2015 C C . GLU A 1 268 ? 21.351 -14.964 -11.173 1.00 60.66 268 GLU A C 1
ATOM 2017 O O . GLU A 1 268 ? 20.450 -15.065 -12.002 1.00 60.66 268 GLU A O 1
ATOM 2022 N N . CYS A 1 269 ? 21.281 -14.081 -10.173 1.00 53.66 269 CYS A N 1
ATOM 2023 C CA . CYS A 1 269 ? 20.181 -13.139 -9.960 1.00 53.66 269 CYS A CA 1
ATOM 2024 C C . CYS A 1 269 ? 20.405 -11.788 -10.657 1.00 53.66 269 CYS A C 1
ATOM 2026 O O . CYS A 1 269 ? 19.491 -10.960 -10.671 1.00 53.66 269 CYS A O 1
ATOM 2028 N N . ARG A 1 270 ? 21.585 -11.555 -11.255 1.00 57.81 270 ARG A N 1
ATOM 2029 C CA . ARG A 1 270 ? 21.866 -10.371 -12.081 1.00 57.81 270 ARG A CA 1
ATOM 2030 C C . ARG A 1 270 ? 21.127 -10.489 -13.398 1.00 57.81 270 ARG A C 1
ATOM 2032 O O . ARG A 1 270 ? 21.645 -10.978 -14.398 1.00 57.81 270 ARG A O 1
ATOM 2039 N N . VAL A 1 271 ? 19.885 -10.053 -13.382 1.00 54.38 271 VAL A N 1
ATOM 2040 C CA . VAL A 1 271 ? 19.077 -9.980 -14.589 1.00 54.38 271 VAL A CA 1
ATOM 2041 C C . VAL A 1 271 ? 19.333 -8.629 -15.250 1.00 54.38 271 VAL A C 1
ATOM 2043 O O . VAL A 1 271 ? 19.780 -7.698 -14.581 1.00 54.38 271 VAL A O 1
ATOM 2046 N N . GLY A 1 272 ? 19.145 -8.543 -16.570 1.00 54.78 272 GLY A N 1
ATOM 2047 C CA . GLY A 1 272 ? 19.557 -7.376 -17.350 1.00 54.78 272 GLY A CA 1
ATOM 2048 C C . GLY A 1 272 ? 19.041 -6.045 -16.797 1.00 54.78 272 GLY A C 1
ATOM 2049 O O . GLY A 1 272 ? 18.088 -6.002 -16.019 1.00 54.78 272 GLY A O 1
ATOM 2050 N N . SER A 1 273 ? 19.674 -4.951 -17.224 1.00 59.22 273 SER A N 1
ATOM 2051 C CA . SER A 1 273 ? 19.520 -3.579 -16.702 1.00 59.22 273 SER A CA 1
ATOM 2052 C C . SER A 1 273 ? 18.090 -3.015 -16.661 1.00 59.22 273 SER A C 1
ATOM 2054 O O . SER A 1 273 ? 17.886 -1.906 -16.178 1.00 59.22 273 SER A O 1
ATOM 2056 N N . TRP A 1 274 ? 17.097 -3.751 -17.160 1.00 65.81 274 TRP A N 1
ATOM 2057 C CA . TRP A 1 274 ? 15.684 -3.391 -17.135 1.00 65.81 274 TRP A CA 1
ATOM 2058 C C . TRP A 1 274 ? 14.947 -3.816 -15.851 1.00 65.81 274 TRP A C 1
ATOM 2060 O O . TRP A 1 274 ? 13.812 -3.381 -15.649 1.00 65.81 274 TRP A O 1
ATOM 2070 N N . HIS A 1 275 ? 15.530 -4.666 -14.993 1.00 74.75 275 HIS A N 1
ATOM 2071 C CA . HIS A 1 275 ? 14.931 -5.004 -13.697 1.00 74.75 275 HIS A CA 1
ATOM 2072 C C . HIS A 1 275 ? 15.353 -4.014 -12.595 1.00 74.75 275 HIS A C 1
ATOM 2074 O O . HIS A 1 275 ? 16.524 -3.648 -12.509 1.00 74.75 275 HIS A O 1
ATOM 2080 N N . PRO A 1 276 ? 14.415 -3.581 -11.736 1.00 78.31 276 PRO A N 1
ATOM 2081 C CA . PRO A 1 276 ? 14.708 -2.667 -10.644 1.00 78.31 276 PRO A CA 1
ATOM 2082 C C . PRO A 1 276 ? 15.625 -3.298 -9.585 1.00 78.31 276 PRO A C 1
ATOM 2084 O O . PRO A 1 276 ? 15.421 -4.439 -9.185 1.00 78.31 276 PRO A O 1
ATOM 2087 N N . GLY A 1 277 ? 16.592 -2.525 -9.083 1.00 78.25 277 GLY A N 1
ATOM 2088 C CA . GLY A 1 277 ? 17.442 -2.915 -7.950 1.00 78.25 277 GLY A CA 1
ATOM 2089 C C . GLY A 1 277 ? 16.787 -2.686 -6.574 1.00 78.25 277 GLY A C 1
ATOM 2090 O O . GLY A 1 277 ? 15.690 -2.114 -6.487 1.00 78.25 277 GLY A O 1
ATOM 2091 N N . PRO A 1 278 ? 17.453 -3.061 -5.464 1.00 80.62 278 PRO A N 1
ATOM 2092 C CA . PRO A 1 278 ? 16.876 -3.075 -4.113 1.00 80.62 278 PRO A CA 1
ATOM 2093 C C . PRO A 1 278 ? 16.288 -1.742 -3.647 1.00 80.62 278 PRO A C 1
ATOM 2095 O O . PRO A 1 278 ? 15.285 -1.719 -2.932 1.00 80.62 278 PRO A O 1
ATOM 2098 N N . ARG A 1 279 ? 16.834 -0.606 -4.094 1.00 80.62 279 ARG A N 1
ATOM 2099 C CA . ARG A 1 279 ? 16.290 0.726 -3.764 1.00 80.62 279 ARG A CA 1
ATOM 2100 C C . ARG A 1 279 ? 14.893 0.967 -4.319 1.00 80.62 279 ARG A C 1
ATOM 2102 O O . ARG A 1 279 ? 14.053 1.565 -3.646 1.00 80.62 279 ARG A O 1
ATOM 2109 N N . HIS A 1 280 ? 14.616 0.509 -5.537 1.00 85.81 280 HIS A N 1
ATOM 2110 C CA . HIS A 1 280 ? 13.272 0.600 -6.102 1.00 85.81 280 HIS A CA 1
ATOM 2111 C C . HIS A 1 280 ? 12.298 -0.220 -5.258 1.00 85.81 280 HIS A C 1
ATOM 2113 O O . HIS A 1 280 ? 11.250 0.293 -4.874 1.00 85.81 280 HIS A O 1
ATOM 2119 N N . HIS A 1 281 ? 12.662 -1.462 -4.930 1.00 90.81 281 HIS A N 1
ATOM 2120 C CA . HIS A 1 281 ? 11.819 -2.331 -4.115 1.00 90.81 281 HIS A CA 1
ATOM 2121 C C . HIS A 1 281 ? 11.533 -1.721 -2.742 1.00 90.81 281 HIS A C 1
ATOM 2123 O O . HIS A 1 281 ? 10.383 -1.678 -2.304 1.00 90.81 281 HIS A O 1
ATOM 2129 N N . ARG A 1 282 ? 12.568 -1.169 -2.105 1.00 91.00 282 ARG A N 1
ATOM 2130 C CA . ARG A 1 282 ? 12.460 -0.500 -0.811 1.00 91.00 282 ARG A CA 1
ATOM 2131 C C . ARG A 1 282 ? 11.565 0.736 -0.866 1.00 91.00 282 ARG A C 1
ATOM 2133 O O . ARG A 1 282 ? 10.661 0.862 -0.052 1.00 91.00 282 ARG A O 1
ATOM 2140 N N . THR A 1 283 ? 11.765 1.617 -1.846 1.00 91.56 283 THR A N 1
ATOM 2141 C CA . THR A 1 283 ? 10.961 2.847 -1.979 1.00 91.56 283 THR A CA 1
ATOM 2142 C C . THR A 1 283 ? 9.492 2.562 -2.293 1.00 91.56 283 THR A C 1
ATOM 2144 O O . THR A 1 283 ? 8.625 3.259 -1.774 1.00 91.56 283 THR A O 1
ATOM 2147 N N . VAL A 1 284 ? 9.186 1.523 -3.081 1.00 95.06 284 VAL A N 1
ATOM 2148 C CA . VAL A 1 284 ? 7.798 1.077 -3.302 1.00 95.06 284 VAL A CA 1
ATOM 2149 C C . VAL A 1 284 ? 7.180 0.573 -1.996 1.00 95.06 284 VAL A C 1
ATOM 2151 O O . VAL A 1 284 ? 6.088 1.011 -1.640 1.00 95.06 284 VAL A O 1
ATOM 2154 N N . ALA A 1 285 ? 7.885 -0.284 -1.252 1.00 96.88 285 ALA A N 1
ATOM 2155 C CA . ALA A 1 285 ? 7.412 -0.785 0.037 1.00 96.88 285 ALA A CA 1
ATOM 2156 C C . ALA A 1 285 ? 7.179 0.347 1.053 1.00 96.88 285 ALA A C 1
ATOM 2158 O O . ALA A 1 285 ? 6.143 0.372 1.715 1.00 96.88 285 ALA A O 1
ATOM 2159 N N . TRP A 1 286 ? 8.092 1.321 1.131 1.00 96.69 286 TRP A N 1
ATOM 2160 C CA . TRP A 1 286 ? 7.928 2.506 1.973 1.00 96.69 286 TRP A CA 1
ATOM 2161 C C . TRP A 1 286 ? 6.730 3.356 1.568 1.00 96.69 286 TRP A C 1
ATOM 2163 O O . TRP A 1 286 ? 6.007 3.799 2.449 1.00 96.69 286 TRP A O 1
ATOM 2173 N N . ALA A 1 287 ? 6.480 3.563 0.273 1.00 97.44 287 ALA A N 1
ATOM 2174 C CA . ALA A 1 287 ? 5.333 4.353 -0.176 1.00 97.44 287 ALA A CA 1
ATOM 2175 C C . ALA A 1 287 ? 4.001 3.693 0.215 1.00 97.44 287 ALA A C 1
ATOM 2177 O O . ALA A 1 287 ? 3.097 4.362 0.715 1.00 97.44 287 ALA A O 1
ATOM 2178 N N . ILE A 1 288 ? 3.909 2.367 0.061 1.00 98.12 288 ILE A N 1
ATOM 2179 C CA . ILE A 1 288 ? 2.748 1.583 0.498 1.00 98.12 288 ILE A CA 1
ATOM 2180 C C . ILE A 1 288 ? 2.577 1.688 2.018 1.00 98.12 288 ILE A C 1
ATOM 2182 O O . ILE A 1 288 ? 1.497 2.034 2.496 1.00 98.12 288 ILE A O 1
ATOM 2186 N N . ALA A 1 289 ? 3.641 1.415 2.779 1.00 97.75 289 ALA A N 1
ATOM 2187 C CA . ALA A 1 289 ? 3.592 1.425 4.237 1.00 97.75 289 ALA A CA 1
ATOM 2188 C C . ALA A 1 289 ? 3.272 2.819 4.795 1.00 97.75 289 ALA A C 1
ATOM 2190 O O . ALA A 1 289 ? 2.432 2.932 5.685 1.00 97.75 289 ALA A O 1
ATOM 2191 N N . GLN A 1 290 ? 3.875 3.873 4.236 1.00 97.69 290 GLN A N 1
ATOM 2192 C CA . GLN A 1 290 ? 3.618 5.266 4.603 1.00 97.69 290 GLN A CA 1
ATOM 2193 C C . GLN A 1 290 ? 2.139 5.605 4.439 1.00 97.69 290 GLN A C 1
ATOM 2195 O O . GLN A 1 290 ? 1.524 6.111 5.376 1.00 97.69 290 GLN A O 1
ATOM 2200 N N . LEU A 1 291 ? 1.549 5.292 3.281 1.00 97.81 291 LEU A N 1
ATOM 2201 C CA . LEU A 1 291 ? 0.126 5.514 3.045 1.00 97.81 291 LEU A CA 1
ATOM 2202 C C . LEU A 1 291 ? -0.734 4.725 4.039 1.00 97.81 291 LEU A C 1
ATOM 2204 O O . LEU A 1 291 ? -1.603 5.293 4.694 1.00 97.81 291 LEU A O 1
ATOM 2208 N N . HIS A 1 292 ? -0.505 3.417 4.153 1.00 97.56 292 HIS A N 1
ATOM 2209 C CA . HIS A 1 292 ? -1.364 2.528 4.940 1.00 97.56 292 HIS A CA 1
ATOM 2210 C C . HIS A 1 292 ? -1.332 2.882 6.425 1.00 97.56 292 HIS A C 1
ATOM 2212 O O . HIS A 1 292 ? -2.384 3.013 7.047 1.00 97.56 292 HIS A O 1
ATOM 2218 N N . LEU A 1 293 ? -0.141 3.095 6.985 1.00 96.38 293 LEU A N 1
ATOM 2219 C CA . LEU A 1 293 ? 0.026 3.454 8.392 1.00 96.38 293 LEU A CA 1
ATOM 2220 C C . LEU A 1 293 ? -0.489 4.869 8.684 1.00 96.38 293 LEU A C 1
ATOM 2222 O O . LEU A 1 293 ? -1.115 5.073 9.723 1.00 96.38 293 LEU A O 1
ATOM 2226 N N . SER A 1 294 ? -0.307 5.826 7.767 1.00 97.00 294 SER A N 1
ATOM 2227 C CA . SER A 1 294 ? -0.849 7.183 7.943 1.00 97.00 294 SER A CA 1
ATOM 2228 C C . SER A 1 294 ? -2.375 7.175 7.973 1.00 97.00 294 SER A C 1
ATOM 2230 O O . SER A 1 294 ? -2.981 7.797 8.845 1.00 97.00 294 SER A O 1
ATOM 2232 N N . GLU A 1 295 ? -3.022 6.422 7.079 1.00 97.31 295 GLU A N 1
ATOM 2233 C CA . GLU A 1 295 ? -4.485 6.347 7.075 1.00 97.31 295 GLU A CA 1
ATOM 2234 C C . GLU A 1 295 ? -5.044 5.552 8.264 1.00 97.31 295 GLU A C 1
ATOM 2236 O O . GLU A 1 295 ? -6.107 5.903 8.785 1.00 97.31 295 GLU A O 1
ATOM 2241 N N . VAL A 1 296 ? -4.316 4.545 8.763 1.00 95.19 296 VAL A N 1
ATOM 2242 C CA . VAL A 1 296 ? -4.632 3.886 10.041 1.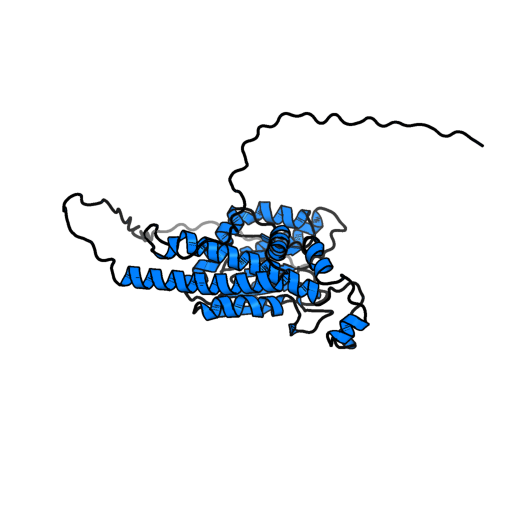00 95.19 296 VAL A CA 1
ATOM 2243 C C . VAL A 1 296 ? -4.560 4.882 11.196 1.00 95.19 296 VAL A C 1
ATOM 2245 O O . VAL A 1 296 ? -5.516 4.981 11.966 1.00 95.19 296 VAL A O 1
ATOM 2248 N N . ALA A 1 297 ? -3.473 5.653 11.308 1.00 94.00 297 ALA A N 1
ATOM 2249 C CA . ALA A 1 297 ? -3.320 6.662 12.354 1.00 94.00 297 ALA A CA 1
ATOM 2250 C C . ALA A 1 297 ? -4.448 7.704 12.289 1.00 94.00 297 ALA A C 1
ATOM 2252 O O . ALA A 1 297 ? -5.086 7.991 13.303 1.00 94.00 297 ALA A O 1
ATOM 2253 N N . ASN A 1 298 ? -4.770 8.192 11.087 1.00 94.75 298 ASN A N 1
ATOM 2254 C CA . ASN A 1 298 ? -5.873 9.124 10.857 1.00 94.75 298 ASN A CA 1
ATOM 2255 C C . ASN A 1 298 ? -7.228 8.543 11.292 1.00 94.75 298 ASN A C 1
ATOM 2257 O O . ASN A 1 298 ? -8.038 9.242 11.905 1.00 94.75 298 ASN A O 1
ATOM 2261 N N . ALA A 1 299 ? -7.499 7.272 10.984 1.00 94.44 299 ALA A N 1
ATOM 2262 C CA . ALA A 1 299 ? -8.738 6.610 11.382 1.00 94.44 299 ALA A CA 1
ATOM 2263 C C . ALA A 1 299 ? -8.826 6.419 12.902 1.00 94.44 299 ALA A C 1
ATOM 2265 O O . ALA A 1 299 ? -9.834 6.788 13.505 1.00 94.44 299 ALA A O 1
ATOM 2266 N N . LEU A 1 300 ? -7.758 5.927 13.535 1.00 90.69 300 LEU A N 1
ATOM 2267 C CA . LEU A 1 300 ? -7.686 5.768 14.989 1.00 90.69 300 LEU A CA 1
ATOM 2268 C C . LEU A 1 300 ? -7.838 7.112 15.715 1.00 90.69 300 LEU A C 1
ATOM 2270 O O . LEU A 1 300 ? -8.542 7.188 16.722 1.00 90.69 300 LEU A O 1
ATOM 2274 N N . TRP A 1 301 ? -7.245 8.181 15.177 1.00 89.06 301 TRP A N 1
ATOM 2275 C CA . TRP A 1 301 ? -7.375 9.534 15.715 1.00 89.06 301 TRP A CA 1
ATOM 2276 C C . TRP A 1 301 ? -8.822 10.033 15.701 1.00 89.06 301 TRP A C 1
ATOM 2278 O O . TRP A 1 301 ? -9.310 10.554 16.705 1.00 89.06 301 TRP A O 1
ATOM 2288 N N . ARG A 1 302 ? -9.545 9.822 14.591 1.00 88.00 302 ARG A N 1
ATOM 2289 C CA . ARG A 1 302 ? -10.970 10.182 14.475 1.00 88.00 302 ARG A CA 1
ATOM 2290 C C . ARG A 1 302 ? -11.850 9.428 15.474 1.00 88.00 302 ARG A C 1
ATOM 2292 O O . ARG A 1 302 ? -12.858 9.973 15.916 1.00 88.00 302 ARG A O 1
ATOM 2299 N N . CYS A 1 303 ? -11.466 8.209 15.852 1.00 83.25 303 CYS A N 1
ATOM 2300 C CA . CYS A 1 303 ? -12.184 7.396 16.834 1.00 83.25 303 CYS A CA 1
ATOM 2301 C C . CYS A 1 303 ? -11.908 7.790 18.297 1.00 83.25 303 CYS A C 1
ATOM 2303 O O . CYS A 1 303 ? -12.621 7.322 19.188 1.00 83.25 303 CYS A O 1
ATOM 2305 N N . LEU A 1 304 ? -10.915 8.645 18.579 1.00 80.25 304 LEU A N 1
ATOM 2306 C CA . LEU A 1 304 ? -10.672 9.120 19.941 1.00 80.25 304 LEU A CA 1
ATOM 2307 C C . LEU A 1 304 ? -11.773 10.098 20.388 1.00 80.25 304 LEU A C 1
ATOM 2309 O O . LEU A 1 304 ? -12.034 11.086 19.685 1.00 80.25 304 LEU A O 1
ATOM 2313 N N . PRO A 1 305 ? -12.371 9.896 21.580 1.00 73.88 305 PRO A N 1
ATOM 2314 C CA . PRO A 1 305 ? -13.383 10.804 22.100 1.00 73.88 305 PRO A CA 1
ATOM 2315 C C . PRO A 1 305 ? -12.807 12.222 22.278 1.00 73.88 305 PRO A C 1
ATOM 2317 O O . PRO A 1 305 ? -11.629 12.358 22.622 1.00 73.88 305 PRO A O 1
ATOM 2320 N N . PRO A 1 306 ? -13.615 13.285 22.092 1.00 70.38 306 PRO A N 1
ATOM 2321 C CA . PRO A 1 306 ? -13.165 14.671 22.261 1.00 70.38 306 PRO A CA 1
ATOM 2322 C C . PRO A 1 306 ? -12.554 14.957 23.635 1.00 70.38 306 PRO A C 1
ATOM 2324 O O . PRO A 1 306 ? -11.622 15.744 23.740 1.00 70.38 306 PRO A O 1
ATOM 2327 N N . SER A 1 307 ? -13.040 14.268 24.668 1.00 67.69 307 SER A N 1
ATOM 2328 C CA . SER A 1 307 ? -12.571 14.355 26.053 1.00 67.69 307 SER A CA 1
ATOM 2329 C C . SER A 1 307 ? -11.333 13.503 26.356 1.00 67.69 307 SER A C 1
ATOM 2331 O O . SER A 1 307 ? -10.931 13.396 27.514 1.00 67.69 307 SER A O 1
ATOM 2333 N N . SER A 1 308 ? -10.735 12.853 25.351 1.00 67.75 308 SER A N 1
ATOM 2334 C CA . SER A 1 308 ? -9.548 12.026 25.549 1.00 67.75 308 SER A CA 1
ATOM 2335 C C . SER A 1 308 ? -8.352 12.899 25.954 1.00 67.75 308 SER A C 1
ATOM 2337 O O . SER A 1 308 ? -7.944 13.749 25.158 1.00 67.75 308 SER A O 1
ATOM 2339 N N . PRO A 1 309 ? -7.711 12.660 27.117 1.00 64.75 309 PRO A N 1
ATOM 2340 C CA . PRO A 1 309 ? -6.499 13.388 27.507 1.00 64.75 309 PRO A CA 1
ATOM 2341 C C . PRO A 1 309 ? -5.344 13.148 26.520 1.00 64.75 309 PRO A C 1
ATOM 2343 O O . PRO A 1 309 ? -4.421 13.950 26.420 1.00 64.75 309 PRO A O 1
ATOM 2346 N N . PHE A 1 310 ? -5.426 12.076 25.727 1.00 63.69 310 PHE A N 1
ATOM 2347 C CA . PHE A 1 310 ? -4.446 11.739 24.700 1.00 63.69 310 PHE A CA 1
ATOM 2348 C C . PHE A 1 310 ? -4.529 12.632 23.452 1.00 63.69 310 PHE A C 1
ATOM 2350 O O . PHE A 1 310 ? -3.568 12.660 22.687 1.00 63.69 310 PHE A O 1
ATOM 2357 N N . ARG A 1 311 ? -5.618 13.399 23.249 1.00 62.44 311 ARG A N 1
ATOM 2358 C CA . ARG A 1 311 ? -5.697 14.369 22.138 1.00 62.44 311 ARG A CA 1
ATOM 2359 C C . ARG A 1 311 ? -4.696 15.521 22.278 1.00 62.44 311 ARG A C 1
ATOM 2361 O O . ARG A 1 311 ? -4.283 16.064 21.264 1.00 62.44 311 ARG A O 1
ATOM 2368 N N . GLY A 1 312 ? -4.318 15.888 23.505 1.00 57.34 312 GLY A N 1
ATOM 2369 C CA . GLY A 1 312 ? -3.336 16.951 23.761 1.00 57.34 312 GLY A CA 1
ATOM 2370 C C . GLY A 1 312 ? -1.883 16.468 23.813 1.00 57.34 312 GLY A C 1
ATOM 2371 O O . GLY A 1 312 ? -0.975 17.258 23.598 1.00 57.34 312 GLY A O 1
ATOM 2372 N N . LEU A 1 313 ? -1.660 15.176 24.085 1.00 54.28 313 LEU A N 1
ATOM 2373 C CA . LEU A 1 313 ? -0.320 14.585 24.240 1.00 54.28 313 LEU A CA 1
ATOM 2374 C C . LEU A 1 313 ? 0.288 14.117 22.916 1.00 54.28 313 LEU A C 1
ATOM 2376 O O . LEU A 1 313 ? 1.504 14.101 22.753 1.00 54.28 313 LEU A O 1
ATOM 2380 N N . LEU A 1 314 ? -0.556 13.738 21.961 1.00 54.81 314 LEU A N 1
ATOM 2381 C CA . LEU A 1 314 ? -0.136 13.384 20.615 1.00 54.81 314 LEU A CA 1
ATOM 2382 C C . LEU A 1 314 ? -0.157 14.662 19.773 1.00 54.81 314 LEU A C 1
ATOM 2384 O O . LEU A 1 314 ? -1.117 14.924 19.050 1.00 54.81 314 LEU A O 1
ATOM 2388 N N . HIS A 1 315 ? 0.888 15.487 19.890 1.00 45.47 315 HIS A N 1
ATOM 2389 C CA . HIS A 1 315 ? 1.146 16.515 18.886 1.00 45.47 315 HIS A CA 1
ATOM 2390 C C . HIS A 1 315 ? 1.289 15.800 17.541 1.00 45.47 315 HIS A C 1
ATOM 2392 O O . HIS A 1 315 ? 2.276 15.105 17.306 1.00 45.47 315 HIS A O 1
ATOM 2398 N N . LEU A 1 316 ? 0.276 15.934 16.681 1.00 46.84 316 LEU A N 1
ATOM 2399 C CA . LEU A 1 316 ? 0.368 15.544 15.281 1.00 46.84 316 LEU A CA 1
ATOM 2400 C C . LEU A 1 316 ? 1.645 16.185 14.720 1.00 46.84 316 LEU A C 1
ATOM 2402 O O . LEU A 1 316 ? 1.723 17.419 14.694 1.00 46.84 316 LEU A O 1
ATOM 2406 N N . PRO A 1 317 ? 2.630 15.404 14.238 1.00 40.25 317 PRO A N 1
ATOM 2407 C CA . PRO A 1 317 ? 3.519 15.943 13.229 1.00 40.25 317 PRO A CA 1
ATOM 2408 C C . PRO A 1 317 ? 2.586 16.426 12.123 1.00 40.25 317 PRO A C 1
ATOM 2410 O O . PRO A 1 317 ? 1.656 15.714 11.746 1.00 40.25 317 PRO A O 1
ATOM 2413 N N . SER A 1 318 ? 2.760 17.664 11.686 1.00 36.34 318 SER A N 1
ATOM 2414 C CA . SER A 1 318 ? 1.990 18.312 10.631 1.00 36.34 318 SER A CA 1
ATOM 2415 C C . SER A 1 318 ? 2.031 17.481 9.336 1.00 36.34 318 SER A C 1
ATOM 2417 O O . SER A 1 318 ? 2.841 17.724 8.452 1.00 36.34 318 SER A O 1
ATOM 2419 N N . LEU A 1 319 ? 1.166 16.468 9.261 1.00 38.84 319 LEU A N 1
ATOM 2420 C CA . LEU A 1 319 ? 0.967 15.523 8.156 1.00 38.84 319 LEU A CA 1
ATOM 2421 C C . LEU A 1 319 ? -0.474 15.595 7.625 1.00 38.84 319 LEU A C 1
ATOM 2423 O O . LEU A 1 319 ? -0.902 14.748 6.849 1.00 38.84 319 LEU A O 1
ATOM 2427 N N . LEU A 1 320 ? -1.251 16.604 8.030 1.00 35.28 320 LEU A N 1
ATOM 2428 C CA . LEU A 1 320 ? -2.510 16.925 7.363 1.00 35.28 320 LEU A CA 1
ATOM 2429 C C . LEU A 1 320 ? -2.184 17.663 6.057 1.00 35.28 320 LEU A C 1
ATOM 2431 O O . LEU A 1 320 ? -1.681 18.788 6.128 1.00 35.28 320 LEU A O 1
ATOM 2435 N N . PRO A 1 321 ? -2.493 17.114 4.868 1.00 35.38 321 PRO A N 1
ATOM 2436 C CA . PRO A 1 321 ? -2.527 17.938 3.682 1.00 35.38 321 PRO A CA 1
ATOM 2437 C C . PRO A 1 321 ? -3.741 18.866 3.775 1.00 35.38 321 PRO A C 1
ATOM 2439 O O . PRO A 1 321 ? -4.840 18.474 4.179 1.00 35.38 321 PRO A O 1
ATOM 2442 N N . LEU A 1 322 ? -3.498 20.116 3.392 1.00 36.12 322 LEU A N 1
ATOM 2443 C CA . LEU A 1 322 ? -4.465 21.168 3.105 1.00 36.12 322 LEU A CA 1
ATOM 2444 C C . LEU A 1 322 ? -5.755 20.608 2.481 1.00 36.12 322 LEU A C 1
ATOM 2446 O O . LEU A 1 322 ? -5.812 20.313 1.292 1.00 36.12 322 LEU A O 1
ATOM 2450 N N . THR A 1 323 ? -6.821 20.529 3.273 1.00 33.16 323 THR A N 1
ATOM 2451 C CA . THR A 1 323 ? -8.204 20.436 2.768 1.00 33.16 323 THR A CA 1
ATOM 2452 C C . THR A 1 323 ? -8.886 21.807 2.737 1.00 33.16 323 THR A C 1
ATOM 2454 O O . THR A 1 323 ? -10.087 21.904 2.514 1.00 33.16 323 THR A O 1
ATOM 2457 N N . ALA A 1 324 ? -8.121 22.892 2.894 1.00 30.30 324 ALA A N 1
ATOM 2458 C CA . ALA A 1 324 ? -8.621 24.263 2.892 1.00 30.30 324 ALA A CA 1
ATOM 2459 C C . ALA A 1 324 ? -7.922 25.118 1.820 1.00 30.30 324 ALA A C 1
ATOM 2461 O O . ALA A 1 324 ? -7.255 26.094 2.134 1.00 30.30 324 ALA A O 1
ATOM 2462 N N . ALA A 1 325 ? -8.049 24.742 0.546 1.00 30.88 325 ALA A N 1
ATOM 2463 C CA . ALA A 1 325 ? -7.723 25.627 -0.578 1.00 30.88 325 ALA A CA 1
ATOM 2464 C C . ALA A 1 325 ? -8.507 25.224 -1.837 1.00 30.88 325 ALA A C 1
ATOM 2466 O O . ALA A 1 325 ? -7.945 24.906 -2.878 1.00 30.88 325 ALA A O 1
ATOM 2467 N N . SER A 1 326 ? -9.835 25.211 -1.744 1.00 29.56 326 SER A N 1
ATOM 2468 C CA . SER A 1 326 ? -10.714 25.135 -2.916 1.00 29.56 326 SER A CA 1
ATOM 2469 C C . SER A 1 326 ? -11.805 26.196 -2.807 1.00 29.56 326 SER A C 1
ATOM 2471 O O . SER A 1 326 ? -12.986 25.888 -2.666 1.00 29.56 326 SER A O 1
ATOM 2473 N N . ARG A 1 327 ? -11.381 27.463 -2.816 1.00 30.66 327 ARG A N 1
ATOM 2474 C CA . ARG A 1 327 ? -12.206 28.628 -3.164 1.00 30.66 327 ARG A CA 1
ATOM 2475 C C . ARG A 1 327 ? -11.323 29.680 -3.828 1.00 30.66 327 ARG A C 1
ATOM 2477 O O . ARG A 1 327 ? -10.948 30.658 -3.200 1.00 30.66 327 ARG A O 1
ATOM 2484 N N . LEU A 1 328 ? -10.991 29.464 -5.096 1.00 27.61 328 LEU A N 1
ATOM 2485 C CA . LEU A 1 328 ? -10.667 30.553 -6.013 1.00 27.61 328 LEU A CA 1
ATOM 2486 C C . LEU A 1 328 ? -11.410 30.284 -7.324 1.00 27.61 328 LEU A C 1
ATOM 2488 O O . LEU A 1 328 ? -11.306 29.201 -7.898 1.00 27.61 328 LEU A O 1
ATOM 2492 N N . SER A 1 329 ? -12.236 31.256 -7.707 1.00 26.02 329 SER A N 1
ATOM 2493 C CA . SER A 1 329 ? -13.061 31.278 -8.916 1.00 26.02 329 SER A CA 1
ATOM 2494 C C . SER A 1 329 ? -12.232 31.199 -10.207 1.00 26.02 329 SER A C 1
ATOM 2496 O O . SER A 1 329 ? -11.062 31.585 -10.208 1.00 26.02 329 SER A O 1
ATOM 2498 N N . PRO A 1 330 ? -12.836 30.761 -11.328 1.00 31.28 330 PRO A N 1
ATOM 2499 C CA . PRO A 1 330 ? -12.159 30.635 -12.607 1.00 31.28 330 PRO A CA 1
ATOM 2500 C C . PRO A 1 330 ? -12.346 31.907 -13.440 1.00 31.28 330 PRO A C 1
ATOM 2502 O O . PRO A 1 330 ? -13.372 32.067 -14.087 1.00 31.28 330 PRO A O 1
ATOM 2505 N N . THR A 1 331 ? -11.352 32.790 -13.485 1.00 31.30 331 THR A N 1
ATOM 2506 C CA . THR A 1 331 ? -11.243 33.798 -14.555 1.00 31.30 331 THR A CA 1
ATOM 2507 C C . THR A 1 331 ? -9.784 34.192 -14.750 1.00 31.30 331 THR A C 1
ATOM 2509 O O . THR A 1 331 ? -9.277 35.050 -14.035 1.00 31.30 331 THR A O 1
ATOM 2512 N N . ALA A 1 332 ? -9.114 33.575 -15.721 1.00 28.64 332 ALA A N 1
ATOM 2513 C CA . ALA A 1 332 ? -8.024 34.204 -16.464 1.00 28.64 332 ALA A CA 1
ATOM 2514 C C . ALA A 1 332 ? -7.755 33.385 -17.731 1.00 28.64 332 ALA A C 1
ATOM 2516 O O . ALA A 1 332 ? -7.237 32.269 -17.687 1.00 28.64 332 ALA A O 1
ATOM 2517 N N . SER A 1 333 ? -8.176 33.950 -18.857 1.00 29.94 333 SER A N 1
ATOM 2518 C CA . SER A 1 333 ? -7.966 33.463 -20.212 1.00 29.94 333 SER A CA 1
ATOM 2519 C C . SER A 1 333 ? -6.480 33.264 -20.510 1.00 29.94 333 SER A C 1
ATOM 2521 O O . SER A 1 333 ? -5.681 34.184 -20.353 1.00 29.94 333 SER A O 1
ATOM 2523 N N . PHE A 1 334 ? -6.116 32.079 -20.997 1.00 26.95 334 PHE A N 1
ATOM 2524 C CA . PHE A 1 334 ? -4.813 31.847 -21.614 1.00 26.95 334 PHE A CA 1
ATOM 2525 C C . PHE A 1 334 ? -4.893 32.266 -23.086 1.00 26.95 334 PHE A C 1
ATOM 2527 O O . PHE A 1 334 ? -5.548 31.610 -23.895 1.00 26.95 334 PHE A O 1
ATOM 2534 N N . VAL A 1 335 ? -4.237 33.375 -23.427 1.00 31.38 335 VAL A N 1
ATOM 2535 C CA . VAL A 1 335 ? -3.933 33.746 -24.812 1.00 31.38 335 VAL A CA 1
ATOM 2536 C C . VAL A 1 335 ? -2.745 32.897 -25.263 1.00 31.38 335 VAL A C 1
ATOM 2538 O O . VAL A 1 335 ? -1.689 32.902 -24.632 1.00 31.38 335 VAL A O 1
ATOM 2541 N N . ALA A 1 336 ? -2.929 32.130 -26.336 1.00 31.33 336 ALA A N 1
ATOM 2542 C CA . ALA A 1 336 ? -1.871 31.348 -26.963 1.00 31.33 336 ALA A CA 1
ATOM 2543 C C . ALA A 1 336 ? -0.900 32.268 -27.728 1.00 31.33 336 ALA A C 1
ATOM 2545 O O . ALA A 1 336 ? -1.368 33.138 -28.467 1.00 31.33 336 ALA A O 1
ATOM 2546 N N . PRO A 1 337 ? 0.429 32.075 -27.641 1.00 31.59 337 PRO A N 1
ATOM 2547 C CA . PRO A 1 337 ? 1.338 32.733 -28.563 1.00 31.59 337 PRO A CA 1
ATOM 2548 C C . PRO A 1 337 ? 1.299 32.040 -29.930 1.00 31.59 337 PRO A C 1
ATOM 2550 O O . PRO A 1 337 ? 1.381 30.815 -30.055 1.00 31.59 337 PRO A O 1
ATOM 2553 N N . ALA A 1 338 ? 1.140 32.874 -30.954 1.00 30.95 338 ALA A N 1
ATOM 2554 C CA . ALA A 1 338 ? 1.069 32.517 -32.357 1.00 30.95 338 ALA A CA 1
ATOM 2555 C C . ALA A 1 338 ? 2.353 31.837 -32.861 1.00 30.95 338 ALA A C 1
ATOM 2557 O O . ALA A 1 338 ? 3.472 32.200 -32.500 1.00 30.95 338 ALA A O 1
ATOM 2558 N N . LYS A 1 339 ? 2.160 30.875 -33.770 1.00 33.72 339 LYS A N 1
ATOM 2559 C CA . LYS A 1 339 ? 3.198 30.326 -34.646 1.00 33.72 339 LYS A CA 1
ATOM 2560 C C . LYS A 1 339 ? 3.831 31.458 -35.459 1.00 33.72 339 LYS A C 1
ATOM 2562 O O . LYS A 1 339 ? 3.129 32.114 -36.223 1.00 33.72 339 LYS A O 1
ATOM 2567 N N . VAL A 1 340 ? 5.150 31.605 -35.382 1.00 34.06 340 VAL A N 1
ATOM 2568 C CA . VAL A 1 340 ? 5.925 32.297 -36.418 1.00 34.06 340 VAL A CA 1
ATOM 2569 C C . VAL A 1 340 ? 6.595 31.233 -37.275 1.00 34.06 340 VAL A C 1
ATOM 2571 O O . VAL A 1 340 ? 7.499 30.530 -36.834 1.00 34.06 340 VAL A O 1
ATOM 2574 N N . ALA A 1 341 ? 6.095 31.105 -38.500 1.00 36.97 341 ALA A N 1
ATOM 2575 C CA . ALA A 1 341 ? 6.769 30.447 -39.602 1.00 36.97 341 ALA A CA 1
ATOM 2576 C C . ALA A 1 341 ? 7.607 31.491 -40.348 1.00 36.97 341 ALA A C 1
ATOM 2578 O O . ALA A 1 341 ? 7.052 32.490 -40.796 1.00 36.97 341 ALA A O 1
ATOM 2579 N N . ARG A 1 342 ? 8.910 31.243 -40.488 1.00 35.44 342 ARG A N 1
ATOM 2580 C CA . ARG A 1 342 ? 9.817 31.705 -41.558 1.00 35.44 342 ARG A CA 1
ATOM 2581 C C . ARG A 1 342 ? 10.976 30.706 -41.540 1.00 35.44 342 ARG A C 1
ATOM 2583 O O . ARG A 1 342 ? 11.421 30.345 -40.461 1.00 35.44 342 ARG A O 1
ATOM 2590 N N . GLY A 1 343 ? 11.487 30.160 -42.624 1.00 30.86 343 GLY A N 1
ATOM 2591 C CA . GLY A 1 343 ? 11.379 30.463 -44.041 1.00 30.86 343 GLY A CA 1
ATOM 2592 C C . GLY A 1 343 ? 12.664 29.880 -44.621 1.00 30.86 343 GLY A C 1
ATOM 2593 O O . GLY A 1 343 ? 13.738 30.147 -44.090 1.00 30.86 343 GLY A O 1
ATOM 2594 N N . ALA A 1 344 ? 12.542 28.996 -45.604 1.00 37.81 344 ALA A N 1
ATOM 2595 C CA . ALA A 1 344 ? 13.682 28.509 -46.359 1.00 37.81 344 ALA A CA 1
ATOM 2596 C C . ALA A 1 344 ? 14.247 29.660 -47.196 1.00 37.81 344 ALA A C 1
ATOM 2598 O O . ALA A 1 344 ? 13.465 30.371 -47.820 1.00 37.81 344 ALA A O 1
ATOM 2599 N N . GLU A 1 345 ? 15.569 29.798 -47.247 1.00 39.28 345 GLU A N 1
ATOM 2600 C CA . GLU A 1 345 ? 16.254 30.419 -48.377 1.00 39.28 345 GLU A CA 1
ATOM 2601 C C . GLU A 1 345 ? 17.681 29.873 -48.497 1.00 39.28 345 GLU A C 1
ATOM 2603 O O . GLU A 1 345 ? 18.300 29.459 -47.517 1.00 39.28 345 GLU A O 1
ATOM 2608 N N . LEU A 1 346 ? 18.098 29.777 -49.755 1.00 38.78 346 LEU A N 1
ATOM 2609 C CA . LEU A 1 346 ? 19.250 29.079 -50.310 1.00 38.78 346 LEU A CA 1
ATOM 2610 C C . LEU A 1 346 ? 20.583 29.792 -50.037 1.00 38.78 346 LEU A C 1
ATOM 2612 O O . LEU A 1 346 ? 20.626 31.014 -49.914 1.00 38.78 346 LEU A O 1
ATOM 2616 N N . GLY A 1 347 ? 21.659 29.002 -50.057 1.00 40.72 347 GLY A N 1
ATOM 2617 C CA . GLY A 1 347 ? 23.062 29.420 -50.066 1.00 40.72 347 GLY A CA 1
ATOM 2618 C C . GLY A 1 347 ? 23.970 28.206 -50.024 1.00 40.72 3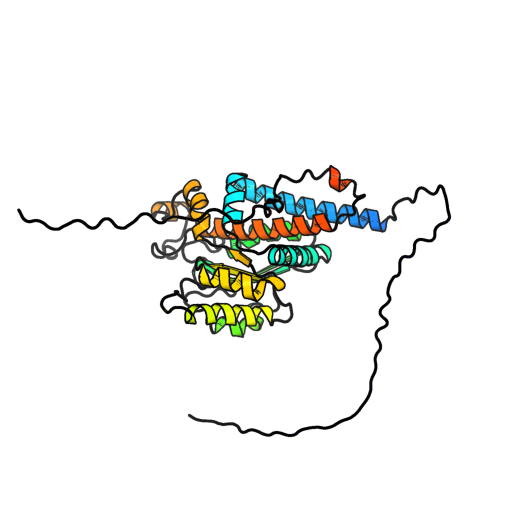47 GLY A C 1
ATOM 2619 O O . GLY A 1 347 ? 24.167 27.698 -48.899 1.00 40.72 347 GLY A O 1
#

pLDDT: mean 72.77, std 24.51, range [25.67, 98.12]

Foldseek 3Di:
DDDDDDDDDDDDDDDDDDDPPDDPPPPPPDDDPDDPDDPPDPPPVLVVLLVLLLQLLVLLVVLLVVLQVVLVHPVSLVLLQVQKFADPLLLLLLQQLLLVCLSVLHEAFAEEEEACLQCVQLEPNCLRLLNLLCVRVQSSSVSSNHGYHYFYPYYHLDALPPVLQCCCVRRNQHQEYEYYRCVNLPCVPPPVSLVSVVSSLVSCCPGPSSHAYEYEEQDPVNQVCQNPPPNNSSHMYGHLVSCQVSCVVVPDFQCDPVNCVVSVPDPVSNDDRPHTYSSSSNSSSSSVSSSSSVSNSVNSLVVNDPPNPVVVVPPPPPPDPDPPPPDDDDDDDDDDDDDDDDDDDDD

Sequence (347 aa):
FFATFNDRRLAPNTTSTSTRRKTLAVWSLAPDASSPGGRMRPHASARRRGVRHAELLAATYAALARIEREAGGKAGVAALEGATIASPMARRVLGERLARRLLLRAPLVYGVSGYSVTVGRGVHPNQSWPRVLDGLLRPAYEGAGGSFELRSAAMGALPSFPTGWCLGELLGDPDVVTWQFSMNEPVRGGARCNRASEAFARAALGMHSQPLFLLVDDNARRTASLSRAFEASGAHAIVPSRLLPLRGALAPWNETAAQMKAQECPRECRVGSWHPGPRHHRTVAWAIAQLHLSEVANALWRCLPPSSPFRGLLHLPSLLPLTAASRLSPTASFVAPAKVARGAELG

Radius of gyration: 25.71 Å; chains: 1; bounding box: 75×63×91 Å

Organism: Emiliania huxleyi (NCBI:txid2903)

Secondary structure (DSSP, 8-state):
----------------------------------------PPPHHHHHHHHHHHHHHHHHHHHHHHHHHHTTSHHHHHHHHHTEE--HHHHHHHHHHHHHHHHHT--EEEEE--SHHHHTTTS-GGGSHHHHHHHHHHHHHHHTT--EEEEE---TT--HHHHTTSHHHHH-S-SEEEE--TTTS--TTGGGGGHHHHHHHHHHHTSTT-PEEEEE---HHHHHHHHHHSGGGT-EEE-GGGGHHHHHHTS-SS--HHHHHHTT--GGG---TTS--HHHHHHHHHHHHHHHHHHHHHHHHHHS-TT-THHHHS---S----------------PPPPP--------